Protein AF-A0A7J6N2C5-F1 (afdb_monomer)

Radius of gyration: 42.89 Å; Cα contacts (8 Å, |Δi|>4): 60; chains: 1; bounding box: 90×72×97 Å

Secondary structure (DSSP, 8-state):
---HHHHHHHHHHHHHHHHHS-----------PPPP-TTS-GGGSGGGSTT--HHHHHHHHHHHHHHHHHHHHHHHHHHHHHHHHHHHHHHHHHHHHHHHHHHH-TTS-HHHHHHHHHHTTT-HHHHHHHHHHHHHHGGGTS----------S-GGG----B-TTS-B---HHHHHGGGSS--------S-----------------

Foldseek 3Di:
DDPPVVVVVVVVVVVVVVVPPPDPDDDDDDPDDDDDPCVVPLVPQLLSDPPRDPVSVVVSVVVVVVVVVVVVVVVVVVVVVVVVVVVVVVVVVLVVLLVVVCVVVVVDDSVVLSVLCVVVVNDSVNSVVVSVVVVVVCVVPDPPVCPPPPPDPDLVPPDFDQDPVRDTDDRPVVVVVVPDDDDDDDDDDDDDDDDPDDDDDDDDDDD

InterPro domains:
  IPR003892 Ubiquitin system component CUE [PS51140] (93-136)
  IPR009060 UBA-like superfamily [SSF46934] (86-135)

Organism: Perkinsus olseni (NCBI:txid32597)

pLDDT: mean 75.33, std 17.49, range [39.44, 96.31]

Solvent-accessible surface area (backbone atoms only — not comparable to full-atom values): 13382 Å² total; per-residue (Å²): 136,88,65,67,68,65,53,56,54,51,55,51,53,52,52,51,52,60,68,68,58,65,84,76,81,84,75,81,83,72,90,72,70,85,75,77,67,66,80,80,41,59,81,72,37,68,27,65,39,96,84,38,51,73,69,40,30,53,52,41,53,53,48,54,53,48,51,52,53,50,52,54,51,50,50,53,50,51,51,53,51,49,51,54,50,50,57,49,53,52,50,52,53,51,51,52,53,51,50,55,52,39,72,76,40,74,89,56,58,67,68,56,53,48,53,46,30,61,72,45,78,67,36,62,69,63,30,50,56,51,52,51,53,56,56,58,64,50,63,76,75,58,76,70,75,74,65,69,75,79,83,69,93,51,87,84,70,65,75,79,50,69,43,99,82,72,50,66,64,77,61,69,69,72,67,59,72,73,63,85,86,68,81,97,74,82,92,79,75,85,86,85,82,83,83,82,78,83,86,83,78,87,80,88,83,89,131

Sequence (207 aa):
VDYGEEWEEIERQEEESRKAAGRPKKKSSSNHKPRLNLWDDCENMPGAKPNATPVQREYFESRCLKVWKETAKESAVHEQERSHELEREEAECLEDEITDLFEMFPLLDSALIQDIYLCSDRDWDNTVDTLLKLSGESDGLDARVSKPAPKMDDENEFPLLVGKDDWQVVPRYILDEGRQDASPSPPTSYLSKVKAGTSSKEGTTAQ

Mean predicted aligned error: 20.65 Å

Structure (mmCIF, N/CA/C/O backbone):
data_AF-A0A7J6N2C5-F1
#
_entry.id   AF-A0A7J6N2C5-F1
#
loop_
_atom_site.group_PDB
_atom_site.id
_atom_site.type_symbol
_atom_site.label_atom_id
_atom_site.label_alt_id
_atom_site.label_comp_id
_atom_site.label_asym_id
_atom_site.label_entity_id
_atom_site.label_seq_id
_atom_site.pdbx_PDB_ins_code
_atom_site.Cartn_x
_atom_site.Cartn_y
_atom_site.Cartn_z
_atom_site.occupancy
_atom_site.B_iso_or_equiv
_atom_site.auth_seq_id
_atom_site.auth_comp_id
_atom_site.auth_asym_id
_atom_site.auth_atom_id
_atom_site.pdbx_PDB_model_num
ATOM 1 N N . VAL A 1 1 ? 24.547 19.913 -40.433 1.00 47.66 1 VAL A N 1
ATOM 2 C CA . VAL A 1 1 ? 23.285 19.892 -41.198 1.00 47.66 1 VAL A CA 1
ATOM 3 C C . VAL A 1 1 ? 22.207 19.776 -40.152 1.00 47.66 1 VAL A C 1
ATOM 5 O O . VAL A 1 1 ? 22.198 18.783 -39.435 1.00 47.66 1 VAL A O 1
ATOM 8 N N . ASP A 1 2 ? 21.498 20.874 -39.932 1.00 53.38 2 ASP A N 1
ATOM 9 C CA . ASP A 1 2 ? 20.510 21.024 -38.871 1.00 53.38 2 ASP A CA 1
ATOM 10 C C . ASP A 1 2 ? 19.192 20.432 -39.374 1.00 53.38 2 ASP A C 1
ATOM 12 O O . ASP A 1 2 ? 18.572 20.981 -40.278 1.00 53.38 2 ASP A O 1
ATOM 16 N N . TYR A 1 3 ? 18.861 19.234 -38.895 1.00 47.28 3 TYR A N 1
ATOM 17 C CA . TYR A 1 3 ? 17.671 18.481 -39.305 1.00 47.28 3 TYR A CA 1
ATOM 18 C C . TYR A 1 3 ? 16.494 18.691 -38.337 1.00 47.28 3 TYR A C 1
ATOM 20 O O . TYR A 1 3 ? 15.476 18.028 -38.486 1.00 47.28 3 TYR A O 1
ATOM 28 N N . GLY A 1 4 ? 16.619 19.567 -37.330 1.00 49.16 4 GLY A N 1
ATOM 29 C CA . GLY A 1 4 ? 15.597 19.742 -36.290 1.00 49.16 4 GLY A CA 1
ATOM 30 C C . GLY A 1 4 ? 14.275 20.313 -36.808 1.00 49.16 4 GLY A C 1
ATOM 31 O O . GLY A 1 4 ? 13.211 19.853 -36.406 1.00 49.16 4 GLY A O 1
ATOM 32 N N . GLU A 1 5 ? 14.335 21.254 -37.752 1.00 53.94 5 GLU A N 1
ATOM 33 C CA . GLU A 1 5 ? 13.149 21.986 -38.223 1.00 53.94 5 GLU A CA 1
ATOM 34 C C . GLU A 1 5 ? 12.233 21.146 -39.132 1.00 53.94 5 GLU A C 1
ATOM 36 O O . GLU A 1 5 ? 11.021 21.350 -39.154 1.00 53.94 5 GLU A O 1
ATOM 41 N N . GLU A 1 6 ? 12.778 20.159 -39.851 1.00 58.62 6 GLU A N 1
ATOM 42 C CA . GLU A 1 6 ? 11.991 19.325 -40.774 1.00 58.62 6 GLU A CA 1
ATOM 43 C C . GLU A 1 6 ? 11.076 18.343 -40.021 1.00 58.62 6 GLU A C 1
ATOM 45 O O . GLU A 1 6 ? 9.967 18.050 -40.466 1.00 58.62 6 GLU A O 1
ATOM 50 N N . TRP A 1 7 ? 11.496 17.878 -38.840 1.00 56.91 7 TRP A N 1
ATOM 51 C CA . TRP A 1 7 ? 10.715 16.934 -38.037 1.00 56.91 7 TRP A CA 1
ATOM 52 C C . TRP A 1 7 ? 9.545 17.593 -37.303 1.00 56.91 7 TRP A C 1
ATOM 54 O O . TRP A 1 7 ? 8.479 16.984 -37.204 1.00 56.91 7 TRP A O 1
ATOM 64 N N . GLU A 1 8 ? 9.700 18.842 -36.858 1.00 69.06 8 GLU A N 1
ATOM 65 C CA . GLU A 1 8 ? 8.611 19.598 -36.224 1.00 69.06 8 GLU A CA 1
ATOM 66 C C . GLU A 1 8 ? 7.481 19.929 -37.213 1.00 69.06 8 GLU A C 1
ATOM 68 O O . GLU A 1 8 ? 6.307 19.967 -36.837 1.00 69.06 8 GLU A O 1
ATOM 73 N N . GLU A 1 9 ? 7.808 20.133 -38.493 1.00 73.50 9 GLU A N 1
ATOM 74 C CA . GLU A 1 9 ? 6.822 20.367 -39.555 1.00 73.50 9 GLU A CA 1
ATOM 75 C C . GLU A 1 9 ? 6.006 19.096 -39.860 1.00 73.50 9 GLU A C 1
ATOM 77 O O . GLU A 1 9 ? 4.790 19.161 -40.062 1.00 73.50 9 GLU A O 1
ATOM 82 N N . ILE A 1 10 ? 6.657 17.928 -39.829 1.00 69.44 10 ILE A N 1
ATOM 83 C CA . ILE A 1 10 ? 6.014 16.624 -40.047 1.00 69.44 10 ILE A CA 1
ATOM 84 C C . ILE A 1 10 ? 5.059 16.289 -38.895 1.00 69.44 10 ILE A C 1
ATOM 86 O O . ILE A 1 10 ? 3.919 15.890 -39.140 1.00 69.44 10 ILE A O 1
ATOM 90 N N . GLU A 1 11 ? 5.483 16.493 -37.645 1.00 75.75 11 GLU A N 1
ATOM 91 C CA . GLU A 1 11 ? 4.659 16.201 -36.465 1.00 75.75 11 GLU A CA 1
ATOM 92 C C . GLU A 1 11 ? 3.419 17.114 -36.402 1.00 75.75 11 GLU A C 1
ATOM 94 O O . GLU A 1 11 ? 2.308 16.656 -36.115 1.00 75.75 11 GLU A O 1
ATOM 99 N N . ARG A 1 12 ? 3.572 18.386 -36.800 1.00 78.00 12 ARG A N 1
ATOM 100 C CA . ARG A 1 12 ? 2.467 19.349 -36.909 1.00 78.00 12 ARG A CA 1
ATOM 101 C C . ARG A 1 12 ? 1.453 18.956 -37.987 1.00 78.00 12 ARG A C 1
ATOM 103 O O . ARG A 1 12 ? 0.248 18.986 -37.732 1.00 78.00 12 ARG A O 1
ATOM 110 N N . GLN A 1 13 ? 1.918 18.540 -39.168 1.00 73.31 13 GLN A N 1
ATOM 111 C CA . GLN A 1 13 ? 1.030 18.066 -40.236 1.00 73.31 13 GLN A CA 1
ATOM 112 C C . GLN A 1 13 ? 0.288 16.780 -39.851 1.00 73.31 13 GLN A C 1
ATOM 114 O O . GLN A 1 13 ? -0.886 16.610 -40.198 1.00 73.31 13 GLN A O 1
ATOM 119 N N . GLU A 1 14 ? 0.933 15.872 -39.119 1.00 73.25 14 GLU A N 1
ATOM 120 C CA . GLU A 1 14 ? 0.305 14.631 -38.666 1.00 73.25 14 GLU A CA 1
ATOM 121 C C . GLU A 1 14 ? -0.769 14.897 -37.593 1.00 73.25 14 GLU A C 1
ATOM 123 O O . GLU A 1 14 ? -1.845 14.285 -37.615 1.00 73.25 14 GLU A O 1
ATOM 128 N N . GLU A 1 15 ? -0.547 15.870 -36.704 1.00 74.12 15 GLU A N 1
ATOM 129 C CA . GLU A 1 15 ? -1.530 16.276 -35.697 1.00 74.12 15 GLU A CA 1
ATOM 130 C C . GLU A 1 15 ? -2.767 16.954 -36.319 1.00 74.12 15 GLU A C 1
ATOM 132 O O . GLU A 1 15 ? -3.908 16.629 -35.960 1.00 74.12 15 GLU A O 1
ATOM 137 N N . GLU A 1 16 ? -2.575 17.839 -37.301 1.00 75.44 16 GLU A N 1
ATOM 138 C CA . GLU A 1 16 ? -3.682 18.457 -38.044 1.00 75.44 16 GLU A CA 1
ATOM 139 C C . GLU A 1 16 ? -4.483 17.420 -38.844 1.00 75.44 16 GLU A C 1
ATOM 141 O O . GLU A 1 16 ? -5.719 17.448 -38.851 1.00 75.44 16 GLU A O 1
ATOM 146 N N . SER A 1 17 ? -3.801 16.430 -39.427 1.00 66.38 17 SER A N 1
ATOM 147 C CA . SER A 1 17 ? -4.434 15.318 -40.146 1.00 66.38 17 SER A CA 1
ATOM 148 C C . SER A 1 17 ? -5.321 14.463 -39.231 1.00 66.38 17 SER A C 1
ATOM 150 O O . SER A 1 17 ? -6.418 14.051 -39.625 1.00 66.38 17 SER A O 1
ATOM 152 N N . ARG A 1 18 ? -4.902 14.234 -37.976 1.00 63.62 18 ARG A N 1
ATOM 153 C CA . ARG A 1 18 ? -5.700 13.509 -36.967 1.00 63.62 18 ARG A CA 1
ATOM 154 C C . ARG A 1 18 ? -6.926 14.297 -36.513 1.00 63.62 18 ARG A C 1
ATOM 156 O O . ARG A 1 18 ? -7.963 13.687 -36.253 1.00 63.62 18 ARG A O 1
ATOM 163 N N . LYS A 1 19 ? -6.835 15.629 -36.440 1.00 66.44 19 LYS A N 1
ATOM 164 C CA . LYS A 1 19 ? -7.970 16.509 -36.102 1.00 66.44 19 LYS A CA 1
ATOM 165 C C . LYS A 1 19 ? -8.975 16.634 -37.256 1.00 66.44 19 LYS A C 1
ATOM 167 O O . LYS A 1 19 ? -10.176 16.702 -36.999 1.00 66.44 19 LYS A O 1
ATOM 172 N N . ALA A 1 20 ? -8.514 16.604 -38.510 1.00 66.31 20 ALA A N 1
ATOM 173 C CA . ALA A 1 20 ? -9.366 16.687 -39.702 1.00 66.31 20 ALA A CA 1
ATOM 174 C C . ALA A 1 20 ? -10.101 15.371 -40.036 1.00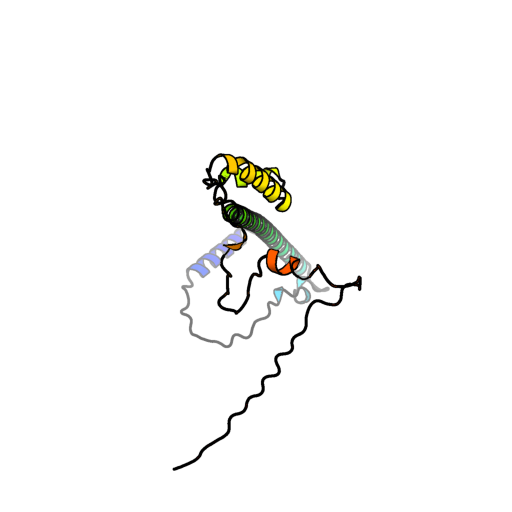 66.31 20 ALA A C 1
ATOM 176 O O . ALA A 1 20 ? -11.184 15.390 -40.629 1.00 66.31 20 ALA A O 1
ATOM 177 N N . ALA A 1 21 ? -9.556 14.221 -39.631 1.00 59.62 21 ALA A N 1
ATOM 178 C CA . ALA A 1 21 ? -10.197 12.918 -39.782 1.00 59.62 21 ALA A CA 1
ATOM 179 C C . ALA A 1 21 ? -11.324 12.729 -38.748 1.00 59.62 21 ALA A C 1
ATOM 181 O O . ALA A 1 21 ? -11.187 12.019 -37.751 1.00 59.62 21 ALA A O 1
ATOM 182 N N . GLY A 1 22 ? -12.463 13.385 -38.985 1.00 57.72 22 GLY A N 1
ATOM 183 C CA . GLY A 1 22 ? -13.674 13.232 -38.181 1.00 57.72 22 GLY A CA 1
ATOM 184 C C . GLY A 1 22 ? -14.017 11.762 -37.894 1.00 57.72 22 GLY A C 1
ATOM 185 O O . GLY A 1 22 ? -13.834 10.881 -38.733 1.00 57.72 22 GLY A O 1
ATOM 186 N N . ARG A 1 23 ? -14.524 11.503 -36.680 1.00 59.19 23 ARG A N 1
ATOM 187 C CA . ARG A 1 23 ? -14.832 10.169 -36.134 1.00 59.19 23 ARG A CA 1
ATOM 188 C C . ARG A 1 23 ? -15.598 9.305 -37.159 1.00 59.19 23 ARG A C 1
ATOM 190 O O . ARG A 1 23 ? -16.777 9.578 -37.410 1.00 59.19 23 ARG A O 1
ATOM 197 N N . PRO A 1 24 ? -14.999 8.246 -37.736 1.00 57.47 24 PRO A N 1
ATOM 198 C CA . PRO A 1 24 ? -15.722 7.379 -38.654 1.00 57.47 24 PRO A CA 1
ATOM 199 C C . PRO A 1 24 ? -16.841 6.658 -37.895 1.00 57.47 24 PRO A C 1
ATOM 201 O O . PRO A 1 24 ? -16.611 6.004 -36.874 1.00 57.47 24 PRO A O 1
ATOM 204 N N . LYS A 1 25 ? -18.081 6.791 -38.385 1.00 61.41 25 LYS A N 1
ATOM 205 C CA . LYS A 1 25 ? -19.242 6.054 -37.870 1.00 61.41 25 LYS A CA 1
ATOM 206 C C . LYS A 1 25 ? -18.942 4.552 -37.952 1.00 61.41 25 LYS A C 1
ATOM 208 O O . LYS A 1 25 ? -18.766 4.019 -39.047 1.00 61.41 25 LYS A O 1
ATOM 213 N N . LYS A 1 26 ? -18.871 3.888 -36.790 1.00 55.72 26 LYS A N 1
ATOM 214 C CA . LYS A 1 26 ? -18.611 2.447 -36.639 1.00 55.72 26 LYS A CA 1
ATOM 215 C C . LYS A 1 26 ? -19.621 1.640 -37.464 1.00 55.72 26 LYS A C 1
ATOM 217 O O . LYS A 1 26 ? -20.760 1.459 -37.044 1.00 55.72 26 LYS A O 1
ATOM 222 N N . LYS A 1 27 ? -19.191 1.132 -38.622 1.00 58.03 27 LYS A N 1
ATOM 223 C CA . LYS A 1 27 ? -19.820 -0.033 -39.250 1.00 58.03 27 LYS A CA 1
ATOM 224 C C . LYS A 1 27 ? -19.353 -1.265 -38.475 1.00 58.03 27 LYS A C 1
ATOM 226 O O . LYS A 1 27 ? -18.157 -1.465 -38.278 1.00 58.03 27 LYS A O 1
ATOM 231 N N . SER A 1 28 ? -20.319 -2.015 -37.967 1.00 65.69 28 SER A N 1
ATOM 232 C CA . SER A 1 28 ? -20.151 -3.206 -37.143 1.00 65.69 28 SER A CA 1
ATOM 233 C C . SER A 1 28 ? -19.373 -4.320 -37.851 1.00 65.69 28 SER A C 1
ATOM 235 O O . SER A 1 28 ? -19.560 -4.563 -39.041 1.00 65.69 28 SER A O 1
ATOM 237 N N . SER A 1 29 ? -18.543 -4.996 -37.051 1.00 64.00 29 SER A N 1
ATOM 238 C CA . SER A 1 29 ? -17.952 -6.327 -37.245 1.00 64.00 29 SER A CA 1
ATOM 239 C C . SER A 1 29 ? -17.262 -6.597 -38.586 1.00 64.00 29 SER A C 1
ATOM 241 O O . SER A 1 29 ? -17.773 -7.319 -39.441 1.00 64.00 29 SER A O 1
ATOM 243 N N . SER A 1 30 ? -16.026 -6.116 -38.721 1.00 58.53 30 SER A N 1
ATOM 244 C CA . SER A 1 30 ? -15.048 -6.865 -39.514 1.00 58.53 30 SER A CA 1
ATOM 245 C C . SER A 1 30 ? -14.388 -7.895 -38.598 1.00 58.53 30 SER A C 1
ATOM 247 O O . SER A 1 30 ? -14.055 -7.574 -37.457 1.00 58.53 30 SER A O 1
ATOM 249 N N . ASN A 1 31 ? -14.227 -9.126 -39.086 1.00 64.19 31 ASN A N 1
ATOM 250 C CA . ASN A 1 31 ? -13.460 -10.196 -38.448 1.00 64.19 31 ASN A CA 1
ATOM 251 C C . ASN A 1 31 ? -11.985 -9.772 -38.314 1.00 64.19 31 ASN A C 1
ATOM 253 O O . ASN A 1 31 ? -11.136 -10.184 -39.106 1.00 64.19 31 ASN A O 1
ATOM 257 N N . HIS A 1 32 ? -11.678 -8.900 -37.356 1.00 66.69 32 HIS A N 1
ATOM 258 C CA . HIS A 1 32 ? -10.312 -8.516 -37.040 1.00 66.69 32 HIS 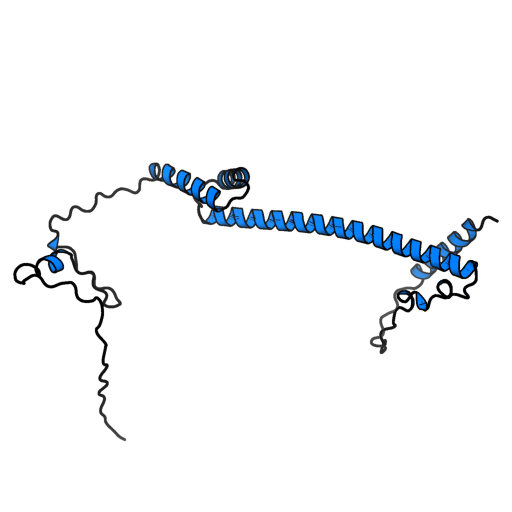A CA 1
ATOM 259 C C . HIS A 1 32 ? -9.660 -9.681 -36.310 1.00 66.69 32 HIS A C 1
ATOM 261 O O . HIS A 1 32 ? -9.855 -9.888 -35.115 1.00 66.69 32 HIS A O 1
ATOM 267 N N . LYS A 1 33 ? -8.889 -10.466 -37.065 1.00 76.00 33 LYS A N 1
ATOM 268 C CA . LYS A 1 33 ? -7.908 -11.367 -36.471 1.00 76.00 33 LYS A CA 1
ATOM 269 C C . LYS A 1 33 ? -6.976 -10.513 -35.601 1.00 76.00 33 LYS A C 1
ATOM 271 O O . LYS A 1 33 ? -6.565 -9.446 -36.074 1.00 76.00 33 LYS A O 1
ATOM 276 N N . PRO A 1 34 ? -6.654 -10.939 -34.368 1.00 79.94 34 PRO A N 1
ATOM 277 C CA . PRO A 1 34 ? -5.692 -10.224 -33.543 1.00 79.94 34 PRO A CA 1
ATOM 278 C C . PRO A 1 34 ? -4.392 -10.092 -34.340 1.00 79.94 34 PRO A C 1
ATOM 280 O O . PRO A 1 34 ? -3.821 -11.085 -34.793 1.00 79.94 34 PRO A O 1
ATOM 283 N N . ARG A 1 35 ? -3.974 -8.852 -34.600 1.00 80.44 35 ARG A N 1
ATOM 284 C CA . ARG A 1 35 ? -2.683 -8.581 -35.229 1.00 80.44 35 ARG A CA 1
ATOM 285 C C . ARG A 1 35 ? -1.656 -8.614 -34.113 1.00 80.44 35 ARG A C 1
ATOM 287 O O . ARG A 1 35 ? -1.744 -7.808 -33.193 1.00 80.44 35 ARG A O 1
ATOM 294 N N . LEU A 1 36 ? -0.721 -9.554 -34.195 1.00 78.88 36 LEU A N 1
ATOM 295 C CA . LEU A 1 36 ? 0.423 -9.569 -33.297 1.00 78.88 36 LEU A CA 1
ATOM 296 C C . LEU A 1 36 ? 1.222 -8.285 -33.493 1.00 78.88 36 LEU A C 1
ATOM 298 O O . LEU A 1 36 ? 1.480 -7.856 -34.624 1.00 78.88 36 LEU A O 1
ATOM 302 N N . ASN A 1 37 ? 1.586 -7.675 -32.374 1.00 79.56 37 ASN A N 1
ATOM 303 C CA . ASN A 1 37 ? 2.482 -6.546 -32.357 1.00 79.56 37 ASN A CA 1
ATOM 304 C C . ASN A 1 37 ? 3.898 -7.059 -32.654 1.00 79.56 37 ASN A C 1
ATOM 306 O O . ASN A 1 37 ? 4.617 -7.490 -31.763 1.00 79.56 37 ASN A O 1
ATOM 310 N N . LEU A 1 38 ? 4.294 -7.045 -33.929 1.00 79.81 38 LEU A N 1
ATOM 311 C CA . LEU A 1 38 ? 5.630 -7.487 -34.360 1.00 79.81 38 LEU A CA 1
ATOM 312 C C . LEU A 1 38 ? 6.764 -6.634 -33.768 1.00 79.81 38 LEU A C 1
ATOM 314 O O . LEU A 1 38 ? 7.929 -6.982 -33.920 1.00 79.81 38 LEU A O 1
ATOM 318 N N . TRP A 1 39 ? 6.420 -5.515 -33.129 1.00 76.12 39 TRP A N 1
ATOM 319 C CA . TRP A 1 39 ? 7.358 -4.627 -32.458 1.00 76.12 39 TRP A CA 1
ATOM 320 C C . TRP A 1 39 ? 7.775 -5.118 -31.069 1.00 76.12 39 TRP A C 1
ATOM 322 O O . TRP A 1 39 ? 8.803 -4.658 -30.587 1.00 76.12 39 TRP A O 1
ATOM 332 N N . ASP A 1 40 ? 7.026 -6.042 -30.459 1.00 77.62 40 ASP A N 1
ATOM 333 C CA . ASP A 1 40 ? 7.396 -6.648 -29.169 1.00 77.62 40 ASP A CA 1
ATOM 334 C C . ASP A 1 40 ? 8.450 -7.757 -29.336 1.00 77.62 40 ASP A C 1
ATOM 336 O O . ASP A 1 40 ? 9.032 -8.226 -28.362 1.00 77.62 40 ASP A O 1
ATOM 340 N N . ASP A 1 41 ? 8.718 -8.161 -30.581 1.00 82.56 41 ASP A N 1
ATOM 341 C CA . ASP A 1 41 ? 9.746 -9.134 -30.925 1.00 82.56 41 ASP A CA 1
ATOM 342 C C . ASP A 1 41 ? 10.975 -8.424 -31.509 1.00 82.56 41 ASP A C 1
ATOM 344 O O . ASP A 1 41 ? 11.046 -8.098 -32.702 1.00 82.56 41 ASP A O 1
ATOM 348 N N . CYS A 1 42 ? 11.959 -8.178 -30.642 1.00 78.31 42 CYS A N 1
ATOM 349 C CA . CYS A 1 42 ? 13.212 -7.523 -31.001 1.00 78.31 42 CYS A CA 1
ATOM 350 C C . CYS A 1 42 ? 13.954 -8.248 -32.136 1.00 78.31 42 CYS A C 1
ATOM 352 O O . CYS A 1 42 ? 14.639 -7.589 -32.915 1.00 78.31 42 CYS A O 1
ATOM 354 N N . GLU A 1 43 ? 13.799 -9.569 -32.294 1.00 84.69 43 GLU A N 1
ATOM 355 C CA . GLU A 1 43 ? 14.499 -10.353 -33.326 1.00 84.69 43 GLU A CA 1
ATOM 356 C C . GLU A 1 43 ? 14.015 -10.023 -34.750 1.00 84.69 43 GLU A C 1
ATOM 358 O O . GLU A 1 43 ? 14.758 -10.148 -35.734 1.00 84.69 43 GLU A O 1
ATOM 363 N N . ASN A 1 44 ? 12.783 -9.520 -34.871 1.00 84.06 44 ASN A N 1
ATOM 364 C CA . ASN A 1 44 ? 12.204 -9.107 -36.147 1.00 84.06 44 ASN A CA 1
ATOM 365 C C . ASN A 1 44 ? 12.623 -7.695 -36.570 1.00 84.06 44 ASN A C 1
ATOM 367 O O . ASN A 1 44 ? 12.419 -7.315 -37.730 1.00 84.06 44 ASN A O 1
ATOM 371 N N . MET A 1 45 ? 13.245 -6.919 -35.679 1.00 86.56 45 MET A N 1
ATOM 372 C CA . MET A 1 45 ? 13.668 -5.561 -35.993 1.00 86.56 45 MET A CA 1
ATOM 373 C C . MET A 1 45 ? 14.919 -5.550 -36.890 1.00 86.56 45 MET A C 1
ATOM 375 O O . MET A 1 45 ? 15.917 -6.197 -36.573 1.00 86.56 45 MET A O 1
ATOM 379 N N . PRO A 1 46 ? 14.934 -4.773 -37.993 1.00 86.38 46 PRO A N 1
ATOM 380 C CA . PRO A 1 46 ? 16.073 -4.728 -38.913 1.00 86.38 46 PRO A CA 1
ATOM 381 C C . PRO A 1 46 ? 17.405 -4.366 -38.245 1.00 86.38 46 PRO A C 1
ATOM 383 O O . PRO A 1 46 ? 18.435 -4.911 -38.623 1.00 86.38 46 PRO A O 1
ATOM 386 N N . GLY A 1 47 ? 17.378 -3.485 -37.240 1.00 90.12 47 GLY A N 1
ATOM 387 C CA . GLY A 1 47 ? 18.565 -3.048 -36.498 1.00 90.12 47 GLY A CA 1
ATOM 388 C C . GLY A 1 47 ? 19.114 -4.051 -35.483 1.00 90.12 47 GLY A C 1
ATOM 389 O O . GLY A 1 47 ? 20.267 -3.918 -35.081 1.00 90.12 47 GLY A O 1
ATOM 390 N N . ALA A 1 48 ? 18.328 -5.064 -35.106 1.00 89.25 48 ALA A N 1
ATOM 391 C CA . ALA A 1 48 ? 18.730 -6.098 -34.151 1.00 89.25 48 ALA A CA 1
ATOM 392 C C . ALA A 1 48 ? 19.499 -7.257 -34.810 1.00 89.25 48 ALA A C 1
ATOM 394 O O . ALA A 1 48 ? 20.105 -8.082 -34.126 1.00 89.25 48 ALA A O 1
ATOM 395 N N . LYS A 1 49 ? 19.487 -7.339 -36.147 1.00 92.25 49 LYS A N 1
ATOM 396 C CA . LYS A 1 49 ? 20.117 -8.437 -36.887 1.00 92.25 49 LYS A CA 1
ATOM 397 C C . LYS A 1 49 ? 21.641 -8.260 -36.984 1.00 92.25 49 LYS A C 1
ATOM 399 O O . LYS A 1 49 ? 22.125 -7.131 -37.091 1.00 92.25 49 LYS A O 1
ATOM 404 N N . PRO A 1 50 ? 22.425 -9.356 -37.054 1.00 91.00 50 PRO A N 1
ATOM 405 C CA . PRO A 1 50 ? 23.888 -9.279 -37.153 1.00 91.00 50 PRO A CA 1
ATOM 406 C C . PRO A 1 50 ? 24.396 -8.515 -38.386 1.00 91.00 50 PRO A C 1
ATOM 408 O O . PRO A 1 50 ? 25.474 -7.929 -38.352 1.00 91.00 50 PRO A O 1
ATOM 411 N N . ASN A 1 51 ? 23.614 -8.509 -39.469 1.00 94.12 51 ASN A N 1
ATOM 412 C CA . ASN A 1 51 ? 23.915 -7.841 -40.735 1.00 94.12 51 ASN A CA 1
ATOM 413 C C . ASN A 1 51 ? 23.272 -6.447 -40.872 1.00 94.12 51 ASN A C 1
ATOM 415 O O . ASN A 1 51 ? 23.215 -5.918 -41.983 1.00 94.12 51 ASN A O 1
ATOM 419 N N . ALA A 1 52 ? 22.773 -5.865 -39.778 1.00 94.44 52 ALA A N 1
ATOM 420 C CA . ALA A 1 52 ? 22.199 -4.524 -39.780 1.00 94.44 52 ALA A CA 1
ATOM 421 C C . ALA A 1 52 ? 23.228 -3.466 -40.205 1.00 94.44 52 ALA A C 1
ATOM 423 O O . ALA A 1 52 ? 24.396 -3.510 -39.805 1.00 94.44 52 ALA A O 1
ATOM 424 N N . THR A 1 53 ? 22.784 -2.477 -40.980 1.00 96.31 53 THR A N 1
ATOM 425 C CA . THR A 1 53 ? 23.613 -1.304 -41.283 1.00 96.31 53 THR A CA 1
ATOM 426 C C . THR A 1 53 ? 23.760 -0.414 -40.038 1.00 96.31 53 THR A C 1
ATOM 428 O O . THR A 1 53 ? 22.902 -0.462 -39.152 1.00 96.31 53 THR A O 1
ATOM 431 N N . PRO A 1 54 ? 24.799 0.441 -39.950 1.00 95.81 54 PRO A N 1
ATOM 432 C CA . PRO A 1 54 ? 24.976 1.341 -38.805 1.00 95.81 54 PRO A CA 1
ATOM 433 C C . PRO A 1 54 ? 23.739 2.203 -38.508 1.00 95.81 54 PRO A C 1
ATOM 435 O O . PRO A 1 54 ? 23.324 2.302 -37.361 1.00 95.81 54 PRO A O 1
ATOM 438 N N . VAL A 1 55 ? 23.085 2.723 -39.552 1.00 95.00 55 VAL A N 1
ATOM 439 C CA . VAL A 1 55 ? 21.862 3.539 -39.436 1.00 95.00 55 VAL A CA 1
ATOM 440 C C . VAL A 1 55 ? 20.689 2.733 -38.864 1.00 95.00 55 VAL A C 1
ATOM 442 O O . VAL A 1 55 ? 19.933 3.224 -38.031 1.00 95.00 55 VAL A O 1
ATOM 445 N N . GLN A 1 56 ? 20.531 1.471 -39.281 1.00 93.50 56 GLN A N 1
ATOM 446 C CA . GLN A 1 56 ? 19.477 0.597 -38.751 1.00 93.50 56 GLN A CA 1
ATOM 447 C C . GLN A 1 56 ? 19.705 0.270 -37.274 1.00 93.50 56 GLN A C 1
ATOM 449 O O . GLN A 1 56 ? 18.741 0.184 -36.513 1.00 93.50 56 GLN A O 1
ATOM 454 N N . ARG A 1 57 ? 20.969 0.097 -36.877 1.00 94.94 57 ARG A N 1
ATOM 455 C CA . ARG A 1 57 ? 21.351 -0.176 -35.491 1.00 94.94 57 ARG A CA 1
ATOM 456 C C . ARG A 1 57 ? 21.113 1.034 -34.590 1.00 94.94 57 ARG A C 1
ATOM 458 O O . ARG A 1 57 ? 20.458 0.888 -33.566 1.00 94.94 57 ARG A O 1
ATOM 465 N N . GLU A 1 58 ? 21.543 2.221 -35.008 1.00 95.38 58 GLU A N 1
ATOM 466 C CA . GLU A 1 58 ? 21.315 3.469 -34.267 1.00 95.38 58 GLU A CA 1
ATOM 467 C C . GLU A 1 58 ? 19.818 3.751 -34.063 1.00 95.38 58 GLU A C 1
ATOM 469 O O . GLU A 1 58 ? 19.382 4.109 -32.966 1.00 95.38 58 GLU A O 1
ATOM 474 N N . TYR A 1 59 ? 19.002 3.520 -35.096 1.00 92.00 59 TYR A N 1
ATOM 475 C CA . TYR A 1 59 ? 17.547 3.632 -34.991 1.00 92.00 59 TYR A CA 1
ATOM 476 C C . TYR A 1 59 ? 16.957 2.643 -33.973 1.00 92.00 59 TYR A C 1
ATOM 478 O O . TYR A 1 59 ? 16.104 3.015 -33.163 1.00 92.00 59 TYR A O 1
ATOM 486 N N . PHE A 1 60 ? 17.410 1.384 -33.995 1.00 92.81 60 PHE A N 1
ATOM 487 C CA . PHE A 1 60 ? 16.979 0.366 -33.036 1.00 92.81 60 PHE A CA 1
ATOM 488 C C . PHE A 1 60 ? 17.350 0.752 -31.600 1.00 92.81 60 PHE A C 1
ATOM 490 O O . PHE A 1 60 ? 16.480 0.764 -30.732 1.00 92.81 60 PHE A O 1
ATOM 497 N N . GLU A 1 61 ? 18.602 1.140 -31.361 1.00 93.25 61 GLU A N 1
ATOM 498 C CA . GLU A 1 61 ? 19.092 1.557 -30.043 1.00 93.25 61 GLU A CA 1
ATOM 499 C C . GLU A 1 61 ? 18.320 2.769 -29.507 1.00 93.25 61 GLU A C 1
ATOM 501 O O . GLU A 1 61 ? 17.850 2.755 -28.366 1.00 93.25 61 GLU A O 1
ATOM 506 N N . SER A 1 62 ? 18.104 3.780 -30.353 1.00 93.81 62 SER A N 1
ATOM 507 C CA . SER A 1 62 ? 17.340 4.982 -29.999 1.00 93.81 62 SER A CA 1
ATOM 508 C C . SER A 1 62 ? 15.908 4.645 -29.584 1.00 93.81 62 SER A C 1
ATOM 510 O O . SER A 1 62 ? 15.385 5.194 -28.612 1.00 93.81 62 SER A O 1
ATOM 512 N N . ARG A 1 63 ? 15.269 3.704 -30.290 1.00 89.50 63 ARG A N 1
ATOM 513 C CA . ARG A 1 63 ? 13.917 3.244 -29.967 1.00 89.50 63 ARG A CA 1
ATOM 514 C C . ARG A 1 63 ? 13.878 2.442 -28.671 1.00 89.50 63 ARG A C 1
ATOM 516 O O . ARG A 1 63 ? 13.016 2.715 -27.842 1.00 89.50 63 ARG A O 1
ATOM 523 N N . CYS A 1 64 ? 14.795 1.497 -28.474 1.00 90.75 64 CYS A N 1
ATOM 524 C CA . CYS A 1 64 ? 14.896 0.730 -27.229 1.00 90.75 64 CYS A CA 1
ATOM 525 C C . CYS A 1 64 ? 15.061 1.660 -26.025 1.00 90.75 64 CYS A C 1
ATOM 527 O O . CYS A 1 64 ? 14.383 1.504 -25.013 1.00 90.75 64 CYS A O 1
ATOM 529 N N . LEU A 1 65 ? 15.901 2.685 -26.167 1.00 94.25 65 LEU A N 1
ATOM 530 C CA . LEU A 1 65 ? 16.115 3.690 -25.137 1.00 94.25 65 LEU A CA 1
ATOM 531 C C . LEU A 1 65 ? 14.863 4.544 -24.884 1.00 94.25 65 LEU A C 1
ATOM 533 O O . LEU A 1 65 ? 14.581 4.878 -23.733 1.00 94.25 65 LEU A O 1
ATOM 537 N N . LYS A 1 66 ? 14.094 4.878 -25.926 1.00 92.69 66 LYS A N 1
ATOM 538 C CA . LYS A 1 66 ? 12.806 5.572 -25.782 1.00 92.69 66 LYS A CA 1
ATOM 539 C C . LYS A 1 66 ? 11.793 4.721 -25.013 1.00 92.69 66 LYS A C 1
ATOM 541 O O . LYS A 1 66 ? 11.258 5.204 -24.021 1.00 92.69 66 LYS A O 1
ATOM 546 N N . VAL A 1 67 ? 11.598 3.465 -25.419 1.00 90.44 67 VAL A N 1
ATOM 547 C CA . VAL A 1 67 ? 10.673 2.534 -24.751 1.00 90.44 67 VAL A CA 1
ATOM 548 C C . VAL A 1 67 ? 11.086 2.327 -23.298 1.00 90.44 67 VAL A C 1
ATOM 550 O O . VAL A 1 67 ? 10.262 2.480 -22.410 1.00 90.44 67 VAL A O 1
ATOM 553 N N . TRP A 1 68 ? 12.372 2.090 -23.028 1.00 91.88 68 TRP A N 1
ATOM 554 C CA . TRP A 1 68 ? 12.867 1.940 -21.659 1.00 91.88 68 TRP A CA 1
ATOM 555 C C . TRP A 1 68 ? 12.583 3.174 -20.790 1.00 91.88 68 TRP A C 1
ATOM 557 O O . TRP A 1 68 ? 12.128 3.036 -19.658 1.00 91.88 68 TRP A O 1
ATOM 567 N N . LYS A 1 69 ? 12.789 4.388 -21.321 1.00 94.75 69 LYS A N 1
ATOM 568 C CA . LYS A 1 69 ? 12.456 5.634 -20.610 1.00 94.75 69 LYS A CA 1
ATOM 569 C C . LYS A 1 69 ? 10.957 5.790 -20.366 1.00 94.75 69 LYS A C 1
ATOM 571 O O . LYS A 1 69 ? 10.577 6.321 -19.328 1.00 94.75 69 LYS A O 1
ATOM 576 N N . GLU A 1 70 ? 10.119 5.396 -21.318 1.00 92.19 70 GLU A N 1
ATOM 577 C CA . GLU A 1 70 ? 8.661 5.432 -21.172 1.00 92.19 70 GLU A CA 1
ATOM 578 C C . GLU A 1 70 ? 8.199 4.426 -20.113 1.00 92.19 70 GLU A C 1
ATOM 580 O O . GLU A 1 70 ? 7.511 4.822 -19.177 1.00 92.19 70 GLU A O 1
ATOM 585 N N . THR A 1 71 ? 8.682 3.182 -20.169 1.00 90.25 71 THR A N 1
ATOM 586 C CA . THR A 1 71 ? 8.395 2.151 -19.163 1.00 90.25 71 THR A CA 1
ATOM 587 C C . THR A 1 71 ? 8.881 2.553 -17.773 1.00 90.25 71 THR A C 1
ATOM 589 O O . THR A 1 71 ? 8.162 2.339 -16.808 1.00 90.25 71 THR A O 1
ATOM 592 N N . ALA A 1 72 ? 10.058 3.174 -17.647 1.00 92.69 72 ALA A N 1
ATOM 593 C CA . ALA A 1 72 ? 10.571 3.638 -16.355 1.00 92.69 72 ALA A CA 1
ATOM 594 C C . ALA A 1 72 ? 9.718 4.766 -15.745 1.00 92.69 72 ALA A C 1
ATOM 596 O O . ALA A 1 72 ? 9.559 4.849 -14.528 1.00 92.69 72 ALA A O 1
ATOM 597 N N . LYS A 1 73 ? 9.159 5.649 -16.583 1.00 92.31 73 LYS A N 1
ATOM 598 C CA . LYS A 1 73 ? 8.215 6.678 -16.125 1.00 92.31 73 LYS A CA 1
ATOM 599 C C . LYS A 1 73 ? 6.894 6.055 -15.701 1.00 92.31 73 LYS A C 1
ATOM 601 O O . LYS A 1 73 ? 6.377 6.401 -14.649 1.00 92.31 73 LYS A O 1
ATOM 606 N N . GLU A 1 74 ? 6.370 5.142 -16.511 1.00 90.94 74 GLU A N 1
ATOM 607 C CA . GLU A 1 74 ? 5.129 4.436 -16.213 1.00 90.94 74 GLU A CA 1
ATOM 608 C C . GLU A 1 74 ? 5.256 3.617 -14.921 1.00 90.94 74 GLU A C 1
ATOM 610 O O . GLU A 1 74 ? 4.385 3.700 -14.064 1.00 90.94 74 GLU A O 1
ATOM 615 N N . SER A 1 75 ? 6.370 2.908 -14.715 1.00 89.69 75 SER A N 1
ATOM 616 C CA . SER A 1 75 ? 6.604 2.160 -13.478 1.00 89.69 75 SER A CA 1
ATOM 617 C C . SER A 1 75 ? 6.662 3.063 -12.250 1.00 89.69 75 SER A C 1
ATOM 619 O O . SER A 1 75 ? 6.127 2.688 -11.217 1.00 89.69 75 SER A O 1
ATOM 621 N N . ALA A 1 76 ? 7.267 4.251 -12.359 1.00 90.69 76 ALA A N 1
ATOM 622 C CA . ALA A 1 76 ? 7.309 5.207 -11.255 1.00 90.69 76 ALA A CA 1
ATOM 623 C C . ALA A 1 76 ? 5.910 5.740 -10.899 1.00 90.69 76 ALA A C 1
ATOM 625 O O . ALA A 1 76 ? 5.598 5.904 -9.724 1.00 90.69 76 ALA A O 1
ATOM 626 N N . VAL A 1 77 ? 5.057 5.969 -11.905 1.00 91.06 77 VAL A N 1
ATOM 627 C CA . VAL A 1 77 ? 3.654 6.354 -11.684 1.00 91.06 77 VAL A CA 1
ATOM 628 C C . VAL A 1 77 ? 2.881 5.212 -11.026 1.00 91.06 77 VAL A C 1
ATOM 630 O O . VAL A 1 77 ? 2.246 5.441 -10.006 1.00 91.06 77 VAL A O 1
ATOM 633 N N . HIS A 1 78 ? 2.995 3.977 -11.528 1.00 88.62 78 HIS A N 1
ATOM 634 C CA . HIS A 1 78 ? 2.331 2.814 -10.917 1.00 88.62 78 HIS A CA 1
ATOM 635 C C . HIS A 1 78 ? 2.812 2.534 -9.493 1.00 88.62 78 HIS A C 1
ATOM 637 O O . HIS A 1 78 ? 2.033 2.083 -8.661 1.00 88.62 78 HIS A O 1
ATOM 643 N N . GLU A 1 79 ? 4.091 2.763 -9.198 1.00 90.06 79 GLU A N 1
ATOM 644 C CA . GLU A 1 79 ? 4.630 2.606 -7.846 1.00 90.06 79 GLU A CA 1
ATOM 645 C C . GLU A 1 79 ? 4.044 3.652 -6.893 1.00 90.06 79 GLU A C 1
ATOM 647 O O . GLU A 1 79 ? 3.625 3.298 -5.793 1.00 90.06 79 GLU A O 1
ATOM 652 N N . GLN A 1 80 ? 3.930 4.904 -7.344 1.00 89.06 80 GLN A N 1
ATOM 653 C CA . GLN A 1 80 ? 3.275 5.971 -6.590 1.00 89.06 80 GLN A CA 1
ATOM 654 C C . GLN A 1 80 ? 1.771 5.714 -6.394 1.00 89.06 80 GLN A C 1
ATOM 656 O O . GLN A 1 80 ? 1.232 5.950 -5.314 1.00 89.06 80 GLN A O 1
ATOM 661 N N . GLU A 1 81 ? 1.078 5.231 -7.424 1.00 89.94 81 GLU A N 1
ATOM 662 C CA . GLU A 1 81 ? -0.336 4.863 -7.324 1.00 89.94 81 GLU A CA 1
ATOM 663 C C . GLU A 1 81 ? -0.524 3.695 -6.351 1.00 89.94 81 GLU A C 1
ATOM 665 O O . GLU A 1 81 ? -1.383 3.758 -5.476 1.00 89.94 81 GLU A O 1
ATOM 670 N N . ARG A 1 82 ? 0.337 2.672 -6.423 1.00 91.38 82 ARG A N 1
ATOM 671 C CA . ARG A 1 82 ? 0.306 1.538 -5.493 1.00 91.38 82 ARG A CA 1
ATOM 672 C C . ARG A 1 82 ? 0.571 1.968 -4.053 1.00 91.38 82 ARG A C 1
ATOM 674 O O . ARG A 1 82 ? -0.092 1.455 -3.159 1.00 91.38 82 ARG A O 1
ATOM 681 N N . SER A 1 83 ? 1.531 2.860 -3.806 1.00 89.88 83 SER A N 1
ATOM 682 C CA . SER A 1 83 ? 1.790 3.331 -2.441 1.00 89.88 83 SER A CA 1
ATOM 683 C C . SER A 1 83 ? 0.584 4.080 -1.878 1.00 89.88 83 SER A C 1
ATOM 685 O O . SER A 1 83 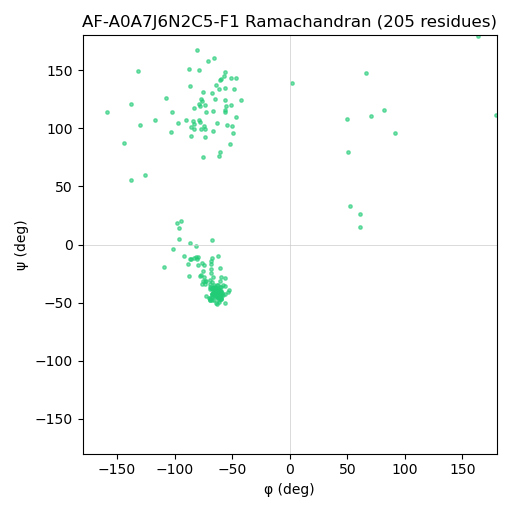? 0.214 3.854 -0.734 1.00 89.88 83 SER A O 1
ATOM 687 N N . HIS A 1 84 ? -0.070 4.905 -2.698 1.00 89.56 84 HIS A N 1
ATOM 688 C CA . HIS A 1 84 ? -1.278 5.618 -2.292 1.00 89.56 84 HIS A CA 1
ATOM 689 C C . HIS A 1 84 ? -2.465 4.669 -2.047 1.00 89.56 84 HIS A C 1
ATOM 691 O O . HIS A 1 84 ? -3.241 4.883 -1.121 1.00 89.56 84 HIS A O 1
ATOM 697 N N . GLU A 1 85 ? -2.620 3.619 -2.858 1.00 91.06 85 GLU A N 1
ATOM 698 C CA . GLU A 1 85 ? -3.640 2.583 -2.635 1.00 91.06 85 GLU A CA 1
ATOM 699 C C . GLU A 1 85 ? -3.404 1.856 -1.303 1.00 91.06 85 GLU A C 1
ATOM 701 O O . GLU A 1 85 ? -4.335 1.721 -0.518 1.00 91.06 85 GLU A O 1
ATOM 706 N N . LEU A 1 86 ? -2.157 1.473 -0.999 1.00 91.06 86 LEU A N 1
ATOM 707 C CA . LEU A 1 86 ? -1.813 0.818 0.268 1.00 91.06 86 LEU A CA 1
ATOM 708 C C . LEU A 1 86 ? -2.074 1.715 1.484 1.00 91.06 86 LEU A C 1
ATOM 710 O O . LEU A 1 86 ? -2.629 1.245 2.471 1.00 91.06 86 LEU A O 1
ATOM 714 N N . GLU A 1 87 ? -1.714 3.001 1.415 1.00 91.25 87 GLU A N 1
ATOM 715 C CA . GLU A 1 87 ? -2.025 3.966 2.481 1.00 91.25 87 GLU A CA 1
ATOM 716 C C . GLU A 1 87 ? -3.539 4.096 2.698 1.00 91.25 87 GLU A C 1
ATOM 718 O O . GLU A 1 87 ? -4.005 4.225 3.830 1.00 91.25 87 GLU A O 1
ATOM 723 N N . ARG A 1 88 ? -4.323 4.033 1.615 1.00 92.19 88 ARG A N 1
ATOM 724 C CA . ARG A 1 88 ? -5.784 4.082 1.684 1.00 92.19 88 ARG A CA 1
ATOM 725 C C . ARG A 1 88 ? -6.370 2.818 2.309 1.00 92.19 88 ARG A C 1
ATOM 727 O O . ARG A 1 88 ? -7.214 2.930 3.189 1.00 92.19 88 ARG A O 1
ATOM 734 N N . GLU A 1 89 ? -5.925 1.642 1.872 1.00 92.50 89 GLU A N 1
ATOM 735 C CA . GLU A 1 89 ? -6.348 0.352 2.432 1.00 92.50 89 GLU A CA 1
ATOM 736 C C . GLU A 1 89 ? -6.004 0.255 3.926 1.00 92.50 89 GLU A C 1
ATOM 738 O O . GLU A 1 89 ? -6.813 -0.216 4.722 1.00 92.50 89 GLU A O 1
ATOM 743 N N . GLU A 1 90 ? -4.831 0.745 4.332 1.00 91.31 90 GLU A N 1
ATOM 744 C CA . GLU A 1 90 ? -4.430 0.771 5.739 1.00 91.31 90 GLU A CA 1
ATOM 745 C C . GLU A 1 90 ? -5.321 1.693 6.583 1.00 91.31 90 GLU A C 1
ATOM 747 O O . GLU A 1 90 ? -5.678 1.335 7.708 1.00 91.31 90 GLU A O 1
ATOM 752 N N . ALA A 1 91 ? -5.696 2.859 6.047 1.00 89.81 91 ALA A N 1
ATOM 753 C CA . ALA A 1 91 ? -6.603 3.786 6.715 1.00 89.81 91 ALA A CA 1
ATOM 754 C C . ALA A 1 91 ? -8.023 3.212 6.852 1.00 89.81 91 ALA A C 1
ATOM 756 O O . ALA A 1 91 ? -8.618 3.340 7.919 1.00 89.81 91 ALA A O 1
ATOM 757 N N . GLU A 1 92 ? -8.538 2.550 5.810 1.00 93.12 92 GLU A N 1
ATOM 758 C CA . GLU A 1 92 ? -9.836 1.859 5.843 1.00 93.12 92 GLU A CA 1
ATOM 759 C C . GLU A 1 92 ? -9.827 0.730 6.887 1.00 93.12 92 GLU A C 1
ATOM 761 O O . GLU A 1 92 ? -10.715 0.664 7.731 1.00 93.12 92 GLU A O 1
ATOM 766 N N . CYS A 1 93 ? -8.772 -0.091 6.915 1.00 92.12 93 CYS A N 1
ATOM 767 C CA . CYS A 1 93 ? -8.616 -1.158 7.908 1.00 92.12 93 CYS A CA 1
ATOM 768 C C . CYS A 1 93 ? -8.580 -0.612 9.346 1.00 92.12 93 CYS A C 1
ATOM 770 O O . CYS A 1 93 ? -9.175 -1.191 10.250 1.00 92.12 93 CYS A O 1
ATOM 772 N N . LEU A 1 94 ? -7.897 0.516 9.565 1.00 91.62 94 LEU A N 1
ATOM 773 C CA . LEU A 1 94 ? -7.844 1.169 10.873 1.00 91.62 94 LEU A CA 1
ATOM 774 C C . LEU A 1 94 ? -9.210 1.733 11.295 1.00 91.62 94 LEU A C 1
ATOM 776 O O . LEU A 1 94 ? -9.554 1.675 12.474 1.00 91.62 94 LEU A O 1
ATOM 780 N N . GLU A 1 95 ? -9.981 2.292 10.361 1.00 92.50 95 GLU A N 1
ATOM 781 C CA . GLU A 1 95 ? -11.330 2.798 10.638 1.00 92.50 95 GLU A CA 1
ATOM 782 C C . GLU A 1 95 ? -12.299 1.660 10.992 1.00 92.50 95 GLU A C 1
ATOM 784 O O . GLU A 1 95 ? -13.060 1.787 11.956 1.00 92.50 95 GLU A O 1
ATOM 789 N N . ASP A 1 96 ? -12.219 0.532 10.282 1.00 94.12 96 ASP A N 1
ATOM 790 C CA . ASP A 1 96 ? -13.005 -0.673 10.568 1.00 94.12 96 ASP A CA 1
ATOM 791 C C . ASP A 1 96 ? -12.683 -1.231 11.967 1.00 94.12 96 ASP A C 1
ATOM 793 O O . ASP A 1 96 ? -13.586 -1.453 12.773 1.00 94.12 96 ASP A O 1
ATOM 797 N N . GLU A 1 97 ? -11.398 -1.359 12.316 1.00 94.38 97 GLU A N 1
ATOM 798 C CA . GLU A 1 97 ? -10.956 -1.815 13.644 1.00 94.38 97 GLU A CA 1
ATOM 799 C C . GLU A 1 97 ? -11.452 -0.891 14.772 1.00 94.38 97 GLU A C 1
ATOM 801 O O . GLU A 1 97 ? -11.939 -1.351 15.807 1.00 94.38 97 GLU A O 1
ATOM 806 N N . ILE A 1 98 ? -11.369 0.432 14.587 1.00 93.62 98 ILE A N 1
ATOM 807 C CA . ILE A 1 98 ? -11.882 1.395 15.575 1.00 93.62 98 ILE A CA 1
ATOM 808 C C . ILE A 1 98 ? -13.406 1.287 15.702 1.00 93.62 98 ILE A C 1
ATOM 810 O O . ILE A 1 98 ? -13.943 1.403 16.808 1.00 93.62 98 ILE A O 1
ATOM 814 N N . THR A 1 99 ? -14.104 1.056 14.590 1.00 94.81 99 THR A N 1
ATOM 815 C CA . THR A 1 99 ? -15.558 0.873 14.578 1.00 94.81 99 THR A CA 1
ATOM 816 C C . THR A 1 99 ? -15.951 -0.373 15.369 1.00 94.81 99 THR A C 1
ATOM 818 O O . THR A 1 99 ? -16.825 -0.286 16.232 1.00 94.81 99 THR A O 1
ATOM 821 N N . ASP A 1 100 ? -15.246 -1.490 15.186 1.00 95.56 100 ASP A N 1
ATOM 822 C CA . ASP A 1 100 ? -15.471 -2.715 15.958 1.00 95.56 100 ASP A CA 1
ATOM 823 C C . ASP A 1 100 ? -15.237 -2.492 17.467 1.00 95.56 100 ASP A C 1
ATOM 825 O O . ASP A 1 100 ? -16.016 -2.955 18.307 1.00 95.56 100 ASP A O 1
ATOM 829 N N . LEU A 1 101 ? -14.203 -1.726 17.846 1.00 95.19 101 LEU A N 1
ATOM 830 C CA . LEU A 1 101 ? -13.981 -1.341 19.248 1.00 95.19 101 LEU A CA 1
ATOM 831 C C . LEU A 1 101 ? -15.139 -0.500 19.798 1.00 95.19 101 LEU A C 1
ATOM 833 O O . LEU A 1 101 ? -15.572 -0.710 20.935 1.00 95.19 101 LEU A O 1
ATOM 837 N N . PHE A 1 102 ? -15.667 0.433 19.007 1.00 94.56 102 PHE A N 1
ATOM 838 C CA . PHE A 1 102 ? -16.815 1.246 19.400 1.00 94.56 102 PHE A CA 1
ATOM 839 C C . PHE A 1 102 ? -18.079 0.400 19.613 1.00 94.56 102 PHE A C 1
ATOM 841 O O . PHE A 1 102 ? -18.804 0.621 20.584 1.00 94.56 102 PHE A O 1
ATOM 848 N N . GLU A 1 103 ? -18.324 -0.606 18.769 1.00 94.56 103 GLU A N 1
ATOM 849 C CA . GLU A 1 103 ? -19.457 -1.525 18.937 1.00 94.56 103 GLU A CA 1
ATOM 850 C C . GLU A 1 103 ? -19.374 -2.343 20.234 1.00 94.56 103 GLU A C 1
ATOM 852 O O . GLU A 1 103 ? -20.400 -2.609 20.868 1.00 94.56 103 GLU A O 1
ATOM 857 N N . MET A 1 104 ? -18.164 -2.711 20.668 1.00 93.94 104 MET A N 1
ATOM 858 C CA . MET A 1 104 ? -17.952 -3.413 21.938 1.00 93.94 104 MET A CA 1
ATOM 859 C C . MET A 1 104 ? -18.089 -2.499 23.161 1.00 93.94 104 MET A C 1
ATOM 861 O O . MET A 1 104 ? -18.533 -2.954 24.219 1.00 93.94 104 MET A O 1
ATOM 865 N N . PHE A 1 105 ? -17.736 -1.217 23.030 1.00 94.94 105 PHE A N 1
ATOM 866 C CA . PHE A 1 105 ? -17.744 -0.243 24.124 1.00 94.94 105 PHE A CA 1
ATOM 867 C C . PHE A 1 105 ? -18.575 1.012 23.800 1.00 94.94 105 PHE A C 1
ATOM 869 O O . PHE A 1 105 ? -18.064 2.129 23.897 1.00 94.94 105 PHE A O 1
ATOM 876 N N . PRO A 1 106 ? -19.885 0.880 23.517 1.00 93.25 106 PRO A N 1
ATOM 877 C CA . PRO A 1 106 ? -20.715 1.993 23.042 1.00 93.25 106 PRO A CA 1
ATOM 878 C C . PRO A 1 106 ? -20.947 3.093 24.091 1.00 93.25 106 PRO A C 1
ATOM 880 O O . PRO A 1 106 ? -21.492 4.150 23.778 1.00 93.25 106 PRO A O 1
ATOM 883 N N . LEU A 1 107 ? -20.593 2.834 25.354 1.00 91.38 107 LEU A N 1
ATOM 884 C CA . LEU A 1 107 ? -20.682 3.797 26.455 1.00 91.38 107 LEU A CA 1
ATOM 885 C C . LEU A 1 107 ? -19.414 4.650 26.603 1.00 91.38 107 LEU A C 1
ATOM 887 O O . LEU A 1 107 ? -19.454 5.669 27.294 1.00 91.38 107 LEU A O 1
ATOM 891 N N . LEU A 1 108 ? -18.297 4.231 26.001 1.00 91.81 108 LEU A N 1
ATOM 892 C CA . LEU A 1 108 ? -17.043 4.976 26.023 1.00 91.81 108 LEU A CA 1
ATOM 893 C C . LEU A 1 108 ? -17.007 5.982 24.868 1.00 91.81 108 LEU A C 1
ATOM 895 O O . LEU A 1 108 ? -17.619 5.788 23.819 1.00 91.81 108 LEU A O 1
ATOM 899 N N . ASP A 1 109 ? -16.290 7.086 25.078 1.00 94.19 109 ASP A N 1
ATOM 900 C CA . ASP A 1 109 ? -16.114 8.099 24.042 1.00 94.19 109 ASP A CA 1
ATOM 901 C C . ASP A 1 109 ? -15.268 7.547 22.886 1.00 94.19 109 ASP A C 1
ATOM 903 O O . ASP A 1 109 ? -14.176 7.016 23.093 1.00 94.19 109 ASP A O 1
ATOM 907 N N . SER A 1 110 ? -15.762 7.721 21.662 1.00 91.69 110 SER A N 1
ATOM 908 C CA . SER A 1 110 ? -15.077 7.343 20.423 1.00 91.69 110 SER A CA 1
ATOM 909 C C . SER A 1 110 ? -13.662 7.922 20.316 1.00 91.69 110 SER A C 1
ATOM 911 O O . SER A 1 110 ? -12.741 7.213 19.914 1.00 91.69 110 SER A O 1
ATOM 913 N N . ALA A 1 111 ? -13.460 9.175 20.746 1.00 93.44 111 ALA A N 1
ATOM 914 C CA . ALA A 1 111 ? -12.145 9.811 20.714 1.00 93.44 111 ALA A CA 1
ATOM 915 C C . ALA A 1 111 ? -11.165 9.130 21.682 1.00 93.44 111 ALA A C 1
ATOM 917 O O . ALA A 1 111 ? -10.002 8.921 21.351 1.00 93.44 111 ALA A O 1
ATOM 918 N N . LEU A 1 112 ? -11.653 8.710 22.853 1.00 94.62 112 LEU A N 1
ATOM 919 C CA . LEU A 1 112 ? -10.850 7.988 23.836 1.00 94.62 112 LEU A CA 1
ATOM 920 C C . LEU A 1 112 ? -10.451 6.596 23.328 1.00 94.62 112 LEU A C 1
ATOM 922 O O . LEU A 1 112 ? -9.307 6.188 23.510 1.00 94.62 112 LEU A O 1
ATOM 926 N N . ILE A 1 113 ? -11.376 5.871 22.691 1.00 94.81 113 ILE A N 1
ATOM 927 C CA . ILE A 1 113 ? -11.096 4.554 22.098 1.00 94.81 113 ILE A CA 1
ATOM 928 C C . ILE A 1 113 ? -9.998 4.678 21.036 1.00 94.81 113 ILE A C 1
ATOM 930 O O . ILE A 1 113 ? -9.028 3.921 21.069 1.00 94.81 113 ILE A O 1
ATOM 934 N N . GLN A 1 114 ? -10.117 5.666 20.145 1.00 94.94 114 GLN A N 1
ATOM 935 C CA . GLN A 1 114 ? -9.119 5.934 19.113 1.00 94.94 114 GLN A CA 1
ATOM 936 C C . GLN A 1 114 ? -7.749 6.282 19.715 1.00 94.94 114 GLN A C 1
ATOM 938 O O . GLN A 1 114 ? -6.741 5.710 19.302 1.00 94.94 114 GLN A O 1
ATOM 943 N N . ASP A 1 115 ? -7.702 7.164 20.717 1.00 95.38 115 ASP A N 1
ATOM 944 C CA . ASP A 1 115 ? -6.453 7.548 21.381 1.00 95.38 115 ASP A CA 1
ATOM 945 C C . ASP A 1 115 ? -5.769 6.351 22.056 1.00 95.38 115 ASP A C 1
ATOM 947 O O . ASP A 1 115 ? -4.552 6.200 21.952 1.00 95.38 115 ASP A O 1
ATOM 951 N N . ILE A 1 116 ? -6.529 5.472 22.719 1.00 95.00 116 ILE A N 1
ATOM 952 C CA . ILE A 1 116 ? -5.977 4.271 23.366 1.00 95.00 116 ILE A CA 1
ATOM 953 C C . ILE A 1 116 ? -5.459 3.288 22.317 1.00 95.00 116 ILE A C 1
ATOM 955 O O . ILE A 1 116 ? -4.367 2.744 22.497 1.00 95.00 116 ILE A O 1
ATOM 959 N N . TYR A 1 117 ? -6.197 3.084 21.223 1.00 95.69 117 TYR A N 1
ATOM 960 C CA . TYR A 1 117 ? -5.794 2.175 20.152 1.00 95.69 117 TYR A CA 1
ATOM 961 C C . TYR A 1 117 ? -4.492 2.629 19.479 1.00 95.69 117 TYR A C 1
ATOM 963 O O . TYR A 1 117 ? -3.553 1.844 19.322 1.00 95.69 117 TYR A O 1
ATOM 971 N N . LEU A 1 118 ? -4.387 3.926 19.170 1.00 93.75 118 LEU A N 1
ATOM 972 C CA . LEU A 1 118 ? -3.180 4.522 18.596 1.00 93.75 118 LEU A CA 1
ATOM 973 C C . LEU A 1 118 ? -2.003 4.523 19.584 1.00 93.75 118 LEU A C 1
ATOM 975 O O . LEU A 1 118 ? -0.874 4.259 19.181 1.00 93.75 118 LEU A O 1
ATOM 979 N N . CYS A 1 119 ? -2.245 4.777 20.876 1.00 94.38 119 CYS A N 1
ATOM 980 C CA . CYS A 1 119 ? -1.208 4.709 21.915 1.00 94.38 119 CYS A CA 1
ATOM 981 C C . CYS A 1 119 ? -0.711 3.283 22.193 1.00 94.38 119 CYS A C 1
ATOM 983 O O . CYS A 1 119 ? 0.374 3.118 22.750 1.00 94.38 119 CYS A O 1
ATOM 985 N N . SER A 1 120 ? -1.502 2.268 21.845 1.00 93.81 120 SER A N 1
ATOM 986 C CA . SER A 1 120 ? -1.188 0.852 22.068 1.00 93.81 120 SER A CA 1
ATOM 987 C C . SER A 1 120 ? -0.525 0.200 20.854 1.00 93.81 120 SER A C 1
ATOM 989 O O . SER A 1 120 ? -0.573 -1.018 20.728 1.00 93.81 120 SER A O 1
ATOM 991 N N . ASP A 1 121 ? 0.056 0.990 19.945 1.00 92.19 121 ASP A N 1
ATOM 992 C CA . ASP A 1 121 ? 0.673 0.515 18.700 1.00 92.19 121 ASP A CA 1
ATOM 993 C C . ASP A 1 121 ? -0.265 -0.377 17.858 1.00 92.19 121 ASP A C 1
ATOM 995 O O . ASP A 1 121 ? 0.189 -1.298 17.179 1.00 92.19 121 ASP A O 1
ATOM 999 N N . ARG A 1 122 ? -1.581 -0.102 17.891 1.00 91.38 122 ARG A N 1
ATOM 1000 C CA . ARG A 1 122 ? -2.626 -0.894 17.209 1.00 91.38 122 ARG A CA 1
ATOM 1001 C C . ARG A 1 122 ? -2.712 -2.351 17.689 1.00 91.38 122 ARG A C 1
ATOM 1003 O O . ARG A 1 122 ? -3.158 -3.232 16.960 1.00 91.38 122 ARG A O 1
ATOM 1010 N N . ASP A 1 123 ? -2.298 -2.621 18.927 1.00 94.06 123 ASP A N 1
ATOM 1011 C CA . ASP A 1 123 ? -2.499 -3.921 19.567 1.00 94.06 123 ASP A CA 1
ATOM 1012 C C . ASP A 1 123 ? -3.943 -4.041 20.072 1.00 94.06 123 ASP A C 1
ATOM 1014 O O . ASP A 1 123 ? -4.343 -3.402 21.055 1.00 94.06 123 ASP A O 1
ATOM 1018 N N . TRP A 1 124 ? -4.727 -4.862 19.374 1.00 94.00 124 TRP A N 1
ATOM 1019 C CA . TRP A 1 124 ? -6.127 -5.134 19.683 1.00 94.00 124 TRP A CA 1
ATOM 1020 C C . TRP A 1 124 ? -6.327 -5.647 21.111 1.00 94.00 124 TRP A C 1
ATOM 1022 O O . TRP A 1 124 ? -7.138 -5.095 21.855 1.00 94.00 124 TRP A O 1
ATOM 1032 N N . ASP A 1 125 ? -5.566 -6.664 21.522 1.00 94.88 125 ASP A N 1
ATOM 1033 C CA . ASP A 1 125 ? -5.771 -7.346 22.802 1.00 94.88 125 ASP A CA 1
ATOM 1034 C C . ASP A 1 125 ? -5.458 -6.404 23.971 1.00 94.88 125 ASP A C 1
ATOM 1036 O O . ASP A 1 125 ? -6.245 -6.270 24.911 1.00 94.88 125 ASP A O 1
ATOM 1040 N N . ASN A 1 126 ? -4.346 -5.671 23.877 1.00 95.62 126 ASN A N 1
ATOM 1041 C CA . ASN A 1 126 ? -3.961 -4.689 24.889 1.00 95.62 126 ASN A CA 1
ATOM 1042 C C . ASN A 1 126 ? -4.949 -3.507 24.968 1.00 95.62 126 ASN A C 1
ATOM 1044 O O . ASN A 1 126 ? -5.263 -3.013 26.059 1.00 95.62 126 ASN A O 1
ATOM 1048 N N . THR A 1 127 ? -5.473 -3.065 23.822 1.00 96.00 127 THR A N 1
ATOM 1049 C CA . THR A 1 127 ? -6.490 -2.006 23.755 1.00 96.00 127 THR A CA 1
ATOM 1050 C C . THR A 1 127 ? -7.778 -2.460 24.430 1.00 96.00 127 THR A C 1
ATOM 1052 O O . THR A 1 127 ? -8.278 -1.769 25.318 1.00 96.00 127 THR A O 1
ATOM 1055 N N . VAL A 1 128 ? -8.283 -3.646 24.082 1.00 95.69 128 VAL A N 1
ATOM 1056 C CA . VAL A 1 128 ? -9.490 -4.230 24.681 1.00 95.69 128 VAL A CA 1
ATOM 1057 C C . VAL A 1 128 ? -9.321 -4.421 26.187 1.00 95.69 128 VAL A C 1
ATOM 1059 O O . VAL A 1 128 ? -10.205 -4.028 26.949 1.00 95.69 128 VAL A O 1
ATOM 1062 N N . ASP A 1 129 ? -8.177 -4.932 26.645 1.00 95.19 129 ASP A N 1
ATOM 1063 C CA . ASP A 1 129 ? -7.869 -5.076 28.073 1.00 95.19 129 ASP A CA 1
ATOM 1064 C C . ASP A 1 129 ? -7.877 -3.733 28.815 1.00 95.19 129 ASP A C 1
ATOM 1066 O O . ASP A 1 129 ? -8.294 -3.647 29.976 1.00 95.19 129 ASP A O 1
ATOM 1070 N N . THR A 1 130 ? -7.409 -2.670 28.164 1.00 95.06 130 THR A N 1
ATOM 1071 C CA . THR A 1 130 ? -7.399 -1.317 28.728 1.00 95.06 130 THR A CA 1
ATOM 1072 C C . THR A 1 130 ? -8.808 -0.728 28.774 1.00 95.06 130 THR A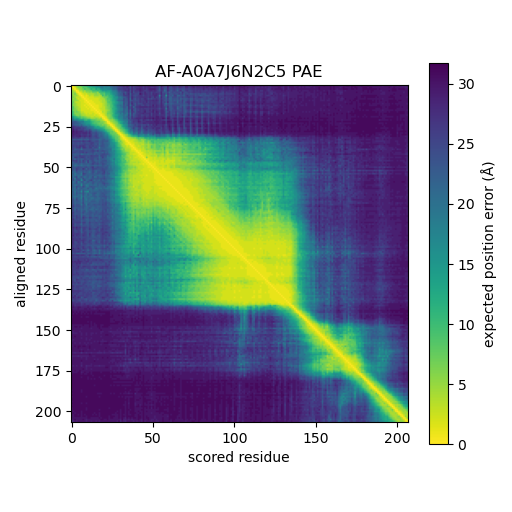 C 1
ATOM 1074 O O . THR A 1 130 ? -9.221 -0.206 29.812 1.00 95.06 130 THR A O 1
ATOM 1077 N N . LEU A 1 131 ? -9.586 -0.880 27.700 1.00 94.69 131 LEU A N 1
ATOM 1078 C CA . LEU A 1 131 ? -10.983 -0.443 27.634 1.00 94.69 131 LEU A CA 1
ATOM 1079 C C . LEU A 1 131 ? -11.869 -1.198 28.634 1.00 94.69 131 LEU A C 1
ATOM 1081 O O . LEU A 1 131 ? -12.704 -0.580 29.293 1.00 94.69 131 LEU A O 1
ATOM 1085 N N . LEU A 1 132 ? -11.641 -2.500 28.842 1.00 93.62 132 LEU A N 1
ATOM 1086 C CA . LEU A 1 132 ? -12.318 -3.303 29.867 1.00 93.62 132 LEU A CA 1
ATOM 1087 C C . LEU A 1 132 ? -12.063 -2.770 31.279 1.00 93.62 132 LEU A C 1
ATOM 1089 O O . LEU A 1 132 ? -12.997 -2.683 32.078 1.00 93.62 132 LEU A O 1
ATOM 1093 N N . LYS A 1 133 ? -10.820 -2.382 31.595 1.00 92.19 133 LYS A N 1
ATOM 1094 C CA . LYS A 1 133 ? -10.480 -1.793 32.903 1.00 92.19 133 LYS A CA 1
ATOM 1095 C C . LYS A 1 133 ? -11.213 -0.468 33.122 1.00 92.19 133 LYS A C 1
ATOM 1097 O O . LYS A 1 133 ? -11.809 -0.281 34.179 1.00 92.19 133 LYS A O 1
ATOM 1102 N N . LEU A 1 134 ? -11.250 0.398 32.107 1.00 89.19 134 LEU A N 1
ATOM 1103 C CA . LEU A 1 134 ? -11.949 1.689 32.164 1.00 89.19 134 LEU A CA 1
ATOM 1104 C C . LEU A 1 134 ? -13.479 1.531 32.226 1.00 89.19 134 LEU A C 1
ATOM 1106 O O . LEU A 1 134 ? -14.167 2.261 32.947 1.00 89.19 134 LEU A O 1
ATOM 1110 N N . SER A 1 135 ? -14.025 0.543 31.514 1.00 86.00 135 SER A N 1
ATOM 1111 C CA . SER A 1 135 ? -15.450 0.211 31.567 1.00 86.00 135 SER A CA 1
ATOM 1112 C C . SER A 1 135 ? -15.855 -0.400 32.915 1.00 86.00 135 SER A C 1
ATOM 1114 O O . SER A 1 135 ? -16.991 -0.224 33.347 1.00 86.00 135 SER A O 1
ATOM 1116 N N . GLY A 1 136 ? -14.951 -1.113 33.591 1.00 75.56 136 GLY A N 1
ATOM 1117 C CA . GLY A 1 136 ? -15.194 -1.667 34.925 1.00 75.56 136 GLY A CA 1
ATOM 1118 C C . GLY A 1 136 ? -15.178 -0.611 36.035 1.00 75.56 136 GLY A C 1
ATOM 1119 O O . GLY A 1 136 ? -15.919 -0.732 37.008 1.00 75.56 136 GLY A O 1
ATOM 1120 N N . GLU A 1 137 ? -14.379 0.450 35.892 1.00 62.00 137 GLU A N 1
ATOM 1121 C CA . GLU A 1 137 ? -14.342 1.565 36.852 1.00 62.00 137 GLU A CA 1
ATOM 1122 C C . GLU A 1 137 ? -15.558 2.500 36.735 1.00 62.00 137 GLU A C 1
ATOM 1124 O O . GLU A 1 137 ? -15.938 3.156 37.707 1.00 62.00 137 GLU A O 1
ATOM 1129 N N . SER A 1 138 ? -16.217 2.525 35.573 1.00 56.06 138 SER A N 1
ATOM 1130 C CA . SER A 1 138 ? -17.449 3.292 35.341 1.00 56.06 138 SER A CA 1
ATOM 1131 C C . SER A 1 138 ? -18.722 2.600 35.855 1.00 56.06 138 SER A C 1
ATOM 1133 O O . SER A 1 138 ? -19.733 3.276 36.059 1.00 56.06 138 SER A O 1
ATOM 1135 N N . ASP A 1 139 ? -18.655 1.311 36.220 1.00 52.72 139 ASP A N 1
ATOM 1136 C CA . ASP A 1 139 ? -19.740 0.548 36.879 1.00 52.72 139 ASP A CA 1
ATOM 1137 C C . ASP A 1 139 ? -20.039 1.050 38.321 1.00 52.72 139 ASP A C 1
ATOM 1139 O O . ASP A 1 139 ? -20.869 0.499 39.043 1.00 52.72 139 ASP A O 1
ATOM 1143 N N . GLY A 1 140 ? -19.371 2.128 38.758 1.00 50.50 140 GLY A N 1
ATOM 1144 C CA . GLY A 1 140 ? -19.675 2.877 39.981 1.00 50.50 140 GLY A CA 1
ATOM 1145 C C . GLY A 1 140 ? -20.632 4.067 39.808 1.00 50.50 140 GLY A C 1
ATOM 1146 O O . GLY A 1 140 ? -21.056 4.634 40.817 1.00 50.50 140 GLY A O 1
ATOM 1147 N N . LEU A 1 141 ? -20.971 4.471 38.575 1.00 50.69 141 LEU A N 1
ATOM 1148 C CA . LEU A 1 141 ? -21.816 5.650 38.313 1.00 50.69 141 LEU A CA 1
ATOM 1149 C C . LEU A 1 141 ? -23.220 5.326 37.803 1.00 50.69 141 LEU A C 1
ATOM 1151 O O . LEU A 1 141 ? -24.119 6.144 37.998 1.00 50.69 141 LEU A O 1
ATOM 1155 N N . ASP A 1 142 ? -23.443 4.127 37.269 1.00 44.88 142 ASP A N 1
ATOM 1156 C CA . ASP A 1 142 ? -24.791 3.602 37.111 1.00 44.88 142 ASP A CA 1
ATOM 1157 C C . ASP A 1 142 ? -25.110 2.680 38.275 1.00 44.88 142 ASP A C 1
ATOM 1159 O O . ASP A 1 142 ? -24.683 1.530 38.370 1.00 44.88 142 ASP A O 1
ATOM 1163 N N . ALA A 1 143 ? -25.932 3.215 39.171 1.00 47.38 143 ALA A N 1
ATOM 1164 C CA . ALA A 1 143 ? -26.747 2.440 40.068 1.00 47.38 143 ALA A CA 1
ATOM 1165 C C . ALA A 1 143 ? -27.554 1.415 39.251 1.00 47.38 143 ALA A C 1
ATOM 1167 O O . ALA A 1 143 ? -28.744 1.595 38.980 1.00 47.38 143 ALA A O 1
ATOM 1168 N N . ARG A 1 144 ? -26.960 0.243 38.987 1.00 48.88 144 ARG A N 1
ATOM 1169 C CA . ARG A 1 144 ? -27.703 -0.993 39.183 1.00 48.88 144 ARG A CA 1
ATOM 1170 C C . ARG A 1 144 ? -28.250 -0.837 40.577 1.00 48.88 144 ARG A C 1
ATOM 1172 O O . ARG A 1 144 ? -27.513 -0.916 41.557 1.00 48.88 144 ARG A O 1
ATOM 1179 N N . VAL A 1 145 ? -29.533 -0.498 40.647 1.00 51.16 145 VAL A N 1
ATOM 1180 C CA . VAL A 1 145 ? -30.334 -0.659 41.840 1.00 51.16 145 VAL A CA 1
ATOM 1181 C C . VAL A 1 145 ? -30.048 -2.091 42.244 1.00 51.16 145 VAL A C 1
ATOM 1183 O O . VAL A 1 145 ? -30.602 -3.032 41.675 1.00 51.16 145 VAL A O 1
ATOM 1186 N N . SER A 1 146 ? -29.099 -2.240 43.165 1.00 51.22 146 SER A N 1
ATOM 1187 C CA . SER A 1 146 ? -28.913 -3.400 43.996 1.00 51.22 146 SER A CA 1
ATOM 1188 C C . SER A 1 146 ? -30.226 -3.458 44.743 1.00 51.22 146 SER A C 1
ATOM 1190 O O . SER A 1 146 ? -30.393 -2.918 45.834 1.00 51.22 146 SER A O 1
ATOM 1192 N N . LYS A 1 147 ? -31.244 -3.995 44.063 1.00 62.09 147 LYS A N 1
ATOM 1193 C CA . LYS A 1 147 ? -32.386 -4.538 44.746 1.00 62.09 147 LYS A CA 1
ATOM 1194 C C . LYS A 1 147 ? -31.710 -5.556 45.645 1.00 62.09 147 LYS A C 1
ATOM 1196 O O . LYS A 1 147 ? -31.051 -6.451 45.103 1.00 62.09 147 LYS A O 1
ATOM 1201 N N . PRO A 1 148 ? -31.754 -5.366 46.974 1.00 65.50 148 PRO A N 1
ATOM 1202 C CA . PRO A 1 148 ? -31.227 -6.378 47.864 1.00 65.50 148 PRO A CA 1
ATOM 1203 C C . PRO A 1 148 ? -31.819 -7.696 47.385 1.00 65.50 148 PRO A C 1
ATOM 1205 O O . PRO A 1 148 ? -33.010 -7.726 47.045 1.00 65.50 148 PRO A O 1
ATOM 1208 N N . ALA A 1 149 ? -30.972 -8.725 47.264 1.00 63.41 149 ALA A N 1
ATOM 1209 C CA . ALA A 1 149 ? -31.436 -10.057 46.909 1.00 63.41 149 ALA A CA 1
ATOM 1210 C C . ALA A 1 149 ? -32.725 -10.301 47.706 1.00 63.41 149 ALA A C 1
ATOM 1212 O O . ALA A 1 149 ? -32.713 -10.035 48.918 1.00 63.41 149 ALA A O 1
ATOM 1213 N N . PRO A 1 150 ? -33.851 -10.625 47.041 1.00 64.19 150 PRO A N 1
ATOM 1214 C CA . PRO A 1 150 ? -35.121 -10.753 47.730 1.00 64.19 150 PRO A CA 1
ATOM 1215 C C . PRO A 1 150 ? -34.890 -11.680 48.917 1.00 64.19 150 PRO A C 1
ATOM 1217 O O . PRO A 1 150 ? -34.392 -12.792 48.746 1.00 64.19 150 PRO A O 1
ATOM 1220 N N . LYS A 1 151 ? -35.137 -11.167 50.127 1.00 65.75 151 LYS A N 1
ATOM 1221 C CA . LYS A 1 151 ? -35.035 -11.967 51.341 1.00 65.75 151 LYS A CA 1
ATOM 1222 C C . LYS A 1 151 ? -36.150 -12.995 51.239 1.00 65.75 151 LYS A C 1
ATOM 1224 O O . LYS A 1 151 ? -37.311 -12.654 51.437 1.00 65.75 151 LYS A O 1
ATOM 1229 N N . MET A 1 152 ? -35.804 -14.195 50.798 1.00 63.38 152 MET A N 1
ATOM 1230 C CA . MET A 1 152 ? -36.681 -15.344 50.922 1.00 63.38 152 MET A CA 1
ATOM 1231 C C . MET A 1 152 ? -36.568 -15.816 52.364 1.00 63.38 152 MET A C 1
ATOM 1233 O O . MET A 1 152 ? -35.471 -16.124 52.826 1.00 63.38 152 MET A O 1
ATOM 1237 N N . ASP A 1 153 ? -37.693 -15.801 53.073 1.00 75.19 153 ASP A N 1
ATOM 1238 C CA . ASP A 1 153 ? -37.772 -16.275 54.455 1.00 75.19 153 ASP A CA 1
ATOM 1239 C C . ASP A 1 153 ? -37.725 -17.815 54.531 1.00 75.19 153 ASP A C 1
ATOM 1241 O O . ASP A 1 153 ? -37.410 -18.361 55.587 1.00 75.19 153 ASP A O 1
ATOM 1245 N N . ASP A 1 154 ? -37.982 -18.513 53.416 1.00 74.75 154 ASP A N 1
ATOM 1246 C CA . ASP A 1 154 ? -37.948 -19.974 53.314 1.00 74.75 154 ASP A CA 1
ATOM 1247 C C . ASP A 1 154 ? -37.274 -20.430 52.006 1.00 74.75 154 ASP A C 1
ATOM 1249 O O . ASP A 1 154 ? -37.717 -20.115 50.899 1.00 74.75 154 ASP A O 1
ATOM 1253 N N . GLU A 1 155 ? -36.189 -21.199 52.128 1.00 63.62 155 GLU A N 1
ATOM 1254 C CA . GLU A 1 155 ? -35.469 -21.794 50.993 1.00 63.62 155 GLU A CA 1
ATOM 1255 C C . GLU A 1 155 ? -36.292 -22.890 50.288 1.00 63.62 155 GLU A C 1
ATOM 1257 O O . GLU A 1 155 ? -36.015 -23.232 49.134 1.00 63.62 155 GLU A O 1
ATOM 1262 N N . ASN A 1 156 ? -37.339 -23.409 50.941 1.00 67.19 156 ASN A N 1
ATOM 1263 C CA . ASN A 1 156 ? -38.246 -24.406 50.368 1.00 67.19 156 ASN A CA 1
ATOM 1264 C C . ASN A 1 156 ? -39.319 -23.796 49.455 1.00 67.19 156 ASN A C 1
ATOM 1266 O O . ASN A 1 156 ? -39.996 -24.529 48.735 1.00 67.19 156 ASN A O 1
ATOM 1270 N N . GLU A 1 157 ? -39.472 -22.469 49.445 1.00 67.56 157 GLU A N 1
ATOM 1271 C CA . GLU A 1 157 ? -40.491 -21.777 48.648 1.00 67.56 157 GLU A CA 1
ATOM 1272 C C . GLU A 1 157 ? -40.024 -21.480 47.211 1.00 67.56 157 GLU A C 1
ATOM 1274 O O . GLU A 1 157 ? -40.759 -20.895 46.412 1.00 67.56 157 GLU A O 1
ATOM 1279 N N . PHE A 1 158 ? -38.802 -21.888 46.842 1.00 66.75 158 PHE A N 1
ATOM 1280 C CA . PHE A 1 158 ? -38.288 -21.659 45.496 1.00 66.75 158 PHE A CA 1
ATOM 1281 C C . PHE A 1 158 ? -39.088 -22.483 44.470 1.00 66.75 158 PHE A C 1
ATOM 1283 O O . PHE A 1 158 ? -39.045 -23.718 44.503 1.00 66.75 158 PHE A O 1
ATOM 1290 N N . PRO A 1 159 ? -39.828 -21.839 43.547 1.00 68.44 159 PRO A N 1
ATOM 1291 C CA . PRO A 1 159 ? -40.705 -22.551 42.632 1.00 68.44 159 PRO A CA 1
ATOM 1292 C C . PRO A 1 159 ? -39.894 -23.455 41.702 1.00 68.44 159 PRO A C 1
ATOM 1294 O O . PRO A 1 159 ? -38.863 -23.055 41.156 1.00 68.44 159 PRO A O 1
ATOM 1297 N N . LEU A 1 160 ? -40.389 -24.676 41.486 1.00 64.88 160 LEU A N 1
ATOM 1298 C CA . LEU A 1 160 ? -39.826 -25.611 40.516 1.00 64.88 160 LEU A CA 1
ATOM 1299 C C . LEU A 1 160 ? -39.963 -25.017 39.110 1.00 64.88 160 LEU A C 1
ATOM 1301 O O . LEU A 1 160 ? -41.048 -24.990 38.526 1.00 64.88 160 LEU A O 1
ATOM 1305 N N . LEU A 1 161 ? -38.852 -24.522 38.568 1.00 61.72 161 LEU A N 1
ATOM 1306 C CA . LEU A 1 161 ? -38.801 -24.014 37.204 1.00 61.72 161 LEU A CA 1
ATOM 1307 C C . LEU A 1 161 ? -38.743 -25.202 36.244 1.00 61.72 161 LEU A C 1
ATOM 1309 O O . LEU A 1 161 ? -37.687 -25.799 36.033 1.00 61.72 161 LEU A O 1
ATOM 1313 N N . VAL A 1 162 ? -39.898 -25.545 35.676 1.00 69.44 162 VAL A N 1
ATOM 1314 C CA . VAL A 1 162 ? -39.999 -26.486 34.558 1.00 69.44 162 VAL A CA 1
ATOM 1315 C C . VAL A 1 162 ? -39.904 -25.674 33.269 1.00 69.44 162 VAL A C 1
ATOM 1317 O O . VAL A 1 162 ? -40.812 -24.912 32.931 1.00 69.44 162 VAL A O 1
ATOM 1320 N N . GLY A 1 163 ? -38.769 -25.781 32.579 1.00 72.31 163 GLY A N 1
ATOM 1321 C CA . GLY A 1 163 ? -38.570 -25.148 31.278 1.00 72.31 163 GLY A CA 1
ATOM 1322 C C . GLY A 1 163 ? -39.486 -25.745 30.205 1.00 72.31 163 GLY A C 1
ATOM 1323 O O . GLY A 1 163 ? -39.974 -26.864 30.339 1.00 72.31 163 GLY A O 1
ATOM 1324 N N . LYS A 1 164 ? -39.689 -25.016 29.098 1.00 73.88 164 LYS A N 1
ATOM 1325 C CA . LYS A 1 164 ? -40.491 -25.479 27.943 1.00 73.88 164 LYS A CA 1
ATOM 1326 C C . LYS A 1 164 ? -39.943 -26.752 27.281 1.00 73.88 164 LYS A C 1
ATOM 1328 O O . LYS A 1 164 ? -40.693 -27.441 26.602 1.00 73.88 164 LYS A O 1
ATOM 1333 N N . ASP A 1 165 ? -38.668 -27.051 27.512 1.00 71.81 165 ASP A N 1
ATOM 1334 C CA . ASP A 1 165 ? -37.962 -28.220 26.986 1.00 71.81 165 ASP A CA 1
ATOM 1335 C C . ASP A 1 165 ? -37.882 -29.377 28.008 1.00 71.81 165 ASP A C 1
ATOM 1337 O O . ASP A 1 165 ? -37.015 -30.241 27.894 1.00 71.81 165 ASP A O 1
ATOM 1341 N N . ASP A 1 166 ? -38.732 -29.373 29.044 1.00 70.56 166 ASP A N 1
ATOM 1342 C CA . ASP A 1 166 ? -38.720 -30.314 30.182 1.00 70.56 166 ASP A CA 1
ATOM 1343 C C . ASP A 1 166 ? -37.425 -30.295 31.027 1.00 70.56 166 ASP A C 1
ATOM 1345 O O . ASP A 1 166 ? -37.188 -31.180 31.852 1.00 70.56 166 ASP A O 1
ATOM 1349 N N . TRP A 1 167 ? -36.582 -29.267 30.880 1.00 73.81 167 TRP A N 1
ATOM 1350 C CA . TRP A 1 167 ? -35.426 -29.066 31.758 1.00 73.81 167 TRP A CA 1
ATOM 1351 C C . TRP A 1 167 ? -35.908 -28.569 33.123 1.00 73.81 167 TRP A C 1
ATOM 1353 O O . TRP A 1 167 ? -36.540 -27.516 33.218 1.00 73.81 167 TRP A O 1
ATOM 1363 N N . GLN A 1 168 ? -35.607 -29.328 34.178 1.00 69.56 168 GLN A N 1
ATOM 1364 C CA . GLN A 1 168 ? -35.945 -28.984 35.559 1.00 69.56 168 GLN A CA 1
ATOM 1365 C C . GLN A 1 168 ? -34.687 -28.576 36.323 1.00 69.56 168 GLN A C 1
ATOM 1367 O O . GLN A 1 168 ? -33.714 -29.330 36.384 1.00 69.56 168 GLN A O 1
ATOM 1372 N N . VAL A 1 169 ? -34.720 -27.395 36.939 1.00 67.44 169 VAL A N 1
ATOM 1373 C CA . VAL A 1 169 ? -33.709 -27.000 37.927 1.00 67.44 169 VAL A CA 1
ATOM 1374 C C . VAL A 1 169 ? -34.130 -27.589 39.269 1.00 67.44 169 VAL A C 1
ATOM 1376 O O . VAL A 1 169 ? -35.096 -27.129 39.872 1.00 67.44 169 VAL A O 1
ATOM 1379 N N . VAL A 1 170 ? -33.436 -28.641 39.708 1.00 66.94 170 VAL A N 1
ATOM 1380 C CA . VAL A 1 170 ? -33.710 -29.322 40.982 1.00 66.94 170 VAL A CA 1
ATOM 1381 C C . VAL A 1 170 ? -33.099 -28.506 42.131 1.00 66.94 170 VAL A C 1
ATOM 1383 O O . VAL A 1 170 ? -31.884 -28.286 42.125 1.00 66.94 170 VAL A O 1
ATOM 1386 N N . PRO A 1 171 ? -33.899 -28.053 43.114 1.00 66.00 171 PRO A N 1
ATOM 1387 C CA . PRO A 1 171 ? -33.391 -27.362 44.292 1.00 66.00 171 PRO A CA 1
ATOM 1388 C C . PRO A 1 171 ? -32.365 -28.195 45.066 1.00 66.00 171 PRO A C 1
ATOM 1390 O O . PRO A 1 171 ? -32.488 -29.416 45.177 1.00 66.00 171 PRO A O 1
ATOM 1393 N N . ARG A 1 172 ? -31.357 -27.526 45.639 1.00 66.00 172 ARG A N 1
ATOM 1394 C CA . ARG A 1 172 ? -30.246 -28.190 46.342 1.00 66.00 172 ARG A CA 1
ATOM 1395 C C . ARG A 1 172 ? -30.692 -29.070 47.511 1.00 66.00 172 ARG A C 1
ATOM 1397 O O . ARG A 1 172 ? -30.103 -30.128 47.690 1.00 66.00 172 ARG A O 1
ATOM 1404 N N . TYR A 1 173 ? -31.744 -28.696 48.240 1.00 68.44 173 TYR A N 1
ATOM 1405 C CA . TY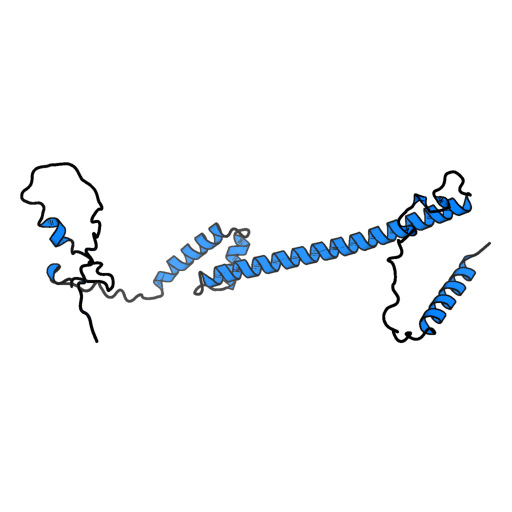R A 1 173 ? -32.229 -29.481 49.382 1.00 68.44 173 TYR A CA 1
ATOM 1406 C C . TYR A 1 173 ? -32.666 -30.905 48.989 1.00 68.44 173 TYR A C 1
ATOM 1408 O O . TYR A 1 173 ? -32.440 -31.847 49.742 1.00 68.44 173 TYR A O 1
ATOM 1416 N N . ILE A 1 174 ? -33.181 -31.094 47.766 1.00 66.19 174 ILE A N 1
ATOM 1417 C CA . ILE A 1 174 ? -33.578 -32.415 47.246 1.00 66.19 174 ILE A CA 1
ATOM 1418 C C . ILE A 1 174 ? -32.354 -33.326 47.046 1.00 66.19 174 ILE A C 1
ATOM 1420 O O . ILE A 1 174 ? -32.460 -34.548 47.131 1.00 66.19 174 ILE A O 1
ATOM 1424 N N . LEU A 1 175 ? -31.176 -32.750 46.788 1.00 65.00 175 LEU A N 1
ATOM 1425 C CA . LEU A 1 175 ? -29.938 -33.513 46.615 1.00 65.00 175 LEU A CA 1
ATOM 1426 C C . LEU A 1 175 ? -29.347 -33.980 47.954 1.00 65.00 175 LEU A C 1
ATOM 1428 O O . LEU A 1 175 ? -28.670 -35.009 47.987 1.00 65.00 175 LEU A O 1
ATOM 1432 N N . ASP A 1 176 ? -29.613 -33.260 49.045 1.00 62.69 176 ASP A N 1
ATOM 1433 C CA . ASP A 1 176 ? -29.029 -33.542 50.359 1.00 62.69 176 ASP A CA 1
ATOM 1434 C C . ASP A 1 176 ? -29.840 -34.566 51.177 1.00 62.69 176 ASP A C 1
ATOM 1436 O O . ASP A 1 176 ? -29.256 -35.335 51.946 1.00 62.69 176 ASP A O 1
ATOM 1440 N N . GLU A 1 177 ? -31.154 -34.685 50.954 1.00 59.28 177 GLU A N 1
ATOM 1441 C CA . GLU A 1 177 ? -32.007 -35.675 51.642 1.00 59.28 177 GLU A CA 1
ATOM 1442 C C . GLU A 1 177 ? -31.712 -37.138 51.251 1.00 59.28 177 GLU A C 1
ATOM 1444 O O . GLU A 1 177 ? -32.083 -38.068 51.965 1.00 59.28 177 GLU A O 1
ATOM 1449 N N . GLY A 1 178 ? -30.972 -37.378 50.163 1.00 54.19 178 GLY A N 1
ATOM 1450 C CA . GLY A 1 178 ? -30.591 -38.726 49.722 1.00 54.19 178 GLY A CA 1
ATOM 1451 C C . GLY A 1 178 ? -29.378 -39.340 50.436 1.00 54.19 178 GLY A C 1
ATOM 1452 O O . GLY A 1 178 ? -28.987 -40.458 50.101 1.00 54.19 178 GLY A O 1
ATOM 1453 N N . ARG A 1 179 ? -28.732 -38.629 51.374 1.00 50.44 179 ARG A N 1
ATOM 1454 C CA . ARG A 1 179 ? -27.409 -39.015 51.909 1.00 50.44 179 ARG A CA 1
ATOM 1455 C C . ARG A 1 179 ? -27.390 -39.703 53.275 1.00 50.44 179 ARG A C 1
ATOM 1457 O O . ARG A 1 179 ? -26.301 -40.082 53.703 1.00 50.44 179 ARG A O 1
ATOM 1464 N N . GLN A 1 180 ? -28.520 -39.871 53.968 1.00 50.47 180 GLN A N 1
ATOM 1465 C CA . GLN A 1 180 ? -28.478 -40.331 55.367 1.00 50.47 180 GLN A CA 1
ATOM 1466 C C . GLN A 1 180 ? -28.447 -41.848 55.603 1.00 50.47 180 GLN A C 1
ATOM 1468 O O . GLN A 1 180 ? -28.023 -42.233 56.683 1.00 50.47 180 GLN A O 1
ATOM 1473 N N . ASP A 1 181 ? -28.712 -42.710 54.614 1.00 54.06 181 ASP A N 1
ATOM 1474 C CA . ASP A 1 181 ? -28.696 -44.171 54.831 1.00 54.06 181 ASP A CA 1
ATOM 1475 C C . ASP A 1 181 ? -28.030 -44.966 53.689 1.00 54.06 181 ASP A C 1
ATOM 1477 O O . ASP A 1 181 ? -28.627 -45.879 53.123 1.00 54.06 181 ASP A O 1
ATOM 1481 N N . ALA A 1 182 ? -26.777 -44.669 53.320 1.00 49.44 182 ALA A N 1
ATOM 1482 C CA . ALA A 1 182 ? -25.981 -45.622 52.531 1.00 49.44 182 ALA A CA 1
ATOM 1483 C C . ALA A 1 182 ? -24.462 -45.390 52.615 1.00 49.44 182 ALA A C 1
ATOM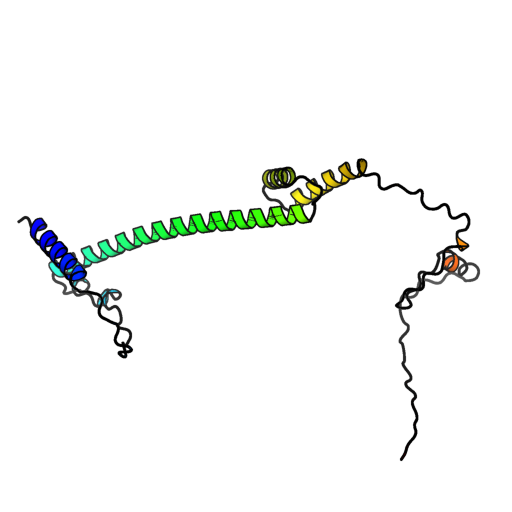 1485 O O . ALA A 1 182 ? -23.929 -44.402 52.122 1.00 49.44 182 ALA A O 1
ATOM 1486 N N . SER A 1 183 ? -23.795 -46.373 53.228 1.00 50.72 183 SER A N 1
ATOM 1487 C CA . SER A 1 183 ? -22.448 -46.919 52.969 1.00 50.72 183 SER A CA 1
ATOM 1488 C C . SER A 1 183 ? -21.585 -46.277 51.853 1.00 50.72 183 SER A C 1
ATOM 1490 O O . SER A 1 183 ? -22.074 -46.048 50.744 1.00 50.72 183 SER A O 1
ATOM 1492 N 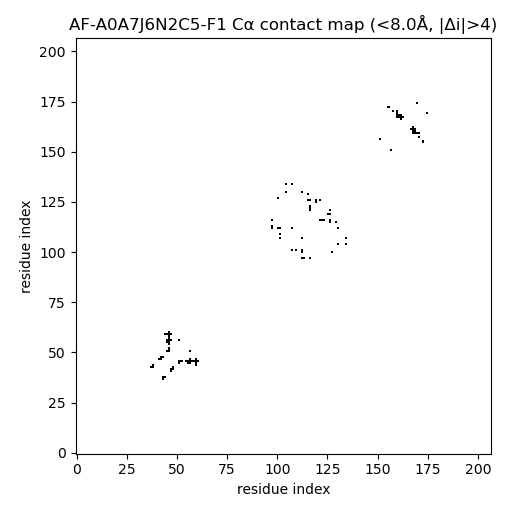N . PRO A 1 184 ? -20.262 -46.093 52.066 1.00 51.22 184 PRO A N 1
ATOM 1493 C CA . PRO A 1 184 ? -19.380 -45.460 51.093 1.00 51.22 184 PRO A CA 1
ATOM 1494 C C . PRO A 1 184 ? -19.114 -46.387 49.899 1.00 51.22 184 PRO A C 1
ATOM 1496 O O . PRO A 1 184 ? -18.437 -47.407 50.021 1.00 51.22 184 PRO A O 1
ATOM 1499 N N . SER A 1 185 ? -19.584 -46.000 48.715 1.00 46.88 185 SER A N 1
ATOM 1500 C CA . SER A 1 185 ? -19.096 -46.543 47.442 1.00 46.88 185 SER A CA 1
ATOM 1501 C C . SER A 1 185 ? -18.777 -45.403 46.459 1.00 46.88 185 SER A C 1
ATOM 1503 O O . SER A 1 185 ? -19.353 -44.319 46.582 1.00 46.88 185 SER A O 1
ATOM 1505 N N . PRO A 1 186 ? -17.791 -45.584 45.557 1.00 51.28 186 PRO A N 1
ATOM 1506 C CA . PRO A 1 186 ? -17.200 -44.501 44.770 1.00 51.28 186 PRO A CA 1
ATOM 1507 C C . PRO A 1 186 ? -18.072 -44.114 43.553 1.00 51.28 186 PRO A C 1
ATOM 1509 O O . PRO A 1 186 ? -19.026 -44.818 43.215 1.00 51.28 186 PRO A O 1
ATOM 1512 N N . PRO A 1 187 ? -17.780 -42.969 42.900 1.00 58.97 187 PRO A N 1
ATOM 1513 C CA . PRO A 1 187 ? -18.749 -42.224 42.108 1.00 58.97 187 PRO A CA 1
ATOM 1514 C C . PRO A 1 187 ? -18.974 -42.906 40.760 1.00 58.97 187 PRO A C 1
ATOM 1516 O O . PRO A 1 187 ? -18.029 -43.141 40.009 1.00 58.97 187 PRO A O 1
ATOM 1519 N N . THR A 1 188 ? -20.229 -43.209 40.432 1.00 45.66 188 THR A N 1
ATOM 1520 C CA . THR A 1 188 ? -20.585 -43.813 39.145 1.00 45.66 188 THR A CA 1
ATOM 1521 C C . THR A 1 188 ? -21.483 -42.893 38.325 1.00 45.66 188 THR A C 1
ATOM 1523 O O . THR A 1 188 ? -22.652 -42.680 38.616 1.00 45.66 188 THR A O 1
ATOM 1526 N N . SER A 1 189 ? -20.832 -42.350 37.293 1.00 42.38 189 SER A N 1
ATOM 1527 C CA . SER A 1 189 ? -21.321 -41.959 35.968 1.00 42.38 189 SER A CA 1
ATOM 1528 C C . SER A 1 189 ? -22.576 -41.090 35.863 1.00 42.38 189 SER A C 1
ATOM 1530 O O . SER A 1 189 ? -23.712 -41.556 35.937 1.00 42.38 189 SER A O 1
ATOM 1532 N N . TYR A 1 190 ? -22.324 -39.838 35.482 1.00 46.81 190 TYR A N 1
ATOM 1533 C CA . TYR A 1 190 ? -23.225 -39.044 34.658 1.00 46.81 190 TYR A CA 1
ATOM 1534 C C . TYR A 1 190 ? -23.636 -39.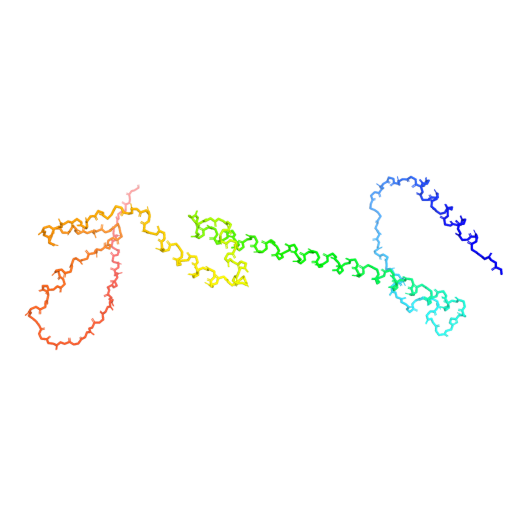811 33.388 1.00 46.81 190 TYR A C 1
ATOM 1536 O O . TYR A 1 190 ? -22.806 -40.464 32.760 1.00 46.81 190 TYR A O 1
ATOM 1544 N N . LEU A 1 191 ? -24.902 -39.617 33.001 1.00 50.88 191 LEU A N 1
ATOM 1545 C CA . LEU A 1 191 ? -25.528 -39.945 31.714 1.00 50.88 191 LEU A CA 1
ATOM 1546 C C . LEU A 1 191 ? -25.751 -41.430 31.399 1.00 50.88 191 LEU A C 1
ATOM 1548 O O . LEU A 1 191 ? -24.832 -42.150 31.026 1.00 50.88 191 LEU A O 1
ATOM 1552 N N . SER A 1 192 ? -27.029 -41.829 31.383 1.00 42.56 192 SER A N 1
ATOM 1553 C CA . SER A 1 192 ? -27.669 -42.488 30.229 1.00 42.56 192 SER A CA 1
ATOM 1554 C C . SER A 1 192 ? -29.124 -42.845 30.544 1.00 42.56 192 SER A C 1
ATOM 1556 O O . SER A 1 192 ? -29.385 -43.780 31.297 1.00 42.56 192 SER A O 1
ATOM 1558 N N . LYS A 1 193 ? -30.088 -42.183 29.894 1.00 45.69 193 LYS A N 1
ATOM 1559 C CA . LYS A 1 193 ? -31.356 -42.843 29.552 1.00 45.69 193 LYS A CA 1
ATOM 1560 C C . LYS A 1 193 ? -31.685 -42.617 28.083 1.00 45.69 193 LYS A C 1
ATOM 1562 O O . LYS A 1 193 ? -32.132 -41.559 27.658 1.00 45.69 193 LYS A O 1
ATOM 1567 N N . VAL A 1 194 ? -31.426 -43.687 27.341 1.00 43.44 194 VAL A N 1
ATOM 1568 C CA . VAL A 1 194 ? -31.899 -43.990 25.995 1.00 43.44 194 VAL A CA 1
ATOM 1569 C C . VAL A 1 194 ? -33.430 -43.960 25.988 1.00 43.44 194 VAL A C 1
ATOM 1571 O O . VAL A 1 194 ? -34.076 -44.676 26.752 1.00 43.44 194 VAL A O 1
ATOM 1574 N N . LYS A 1 195 ? -34.014 -43.144 25.108 1.00 49.16 195 LYS A N 1
ATOM 1575 C CA . LYS A 1 195 ? -35.453 -43.131 24.826 1.00 49.16 195 LYS A CA 1
ATOM 1576 C C . LYS A 1 195 ? -35.746 -44.183 23.755 1.00 49.16 195 LYS A C 1
ATOM 1578 O O . LYS A 1 195 ? -35.633 -43.914 22.563 1.00 49.16 195 LYS A O 1
ATOM 1583 N N . ALA A 1 196 ? -36.104 -45.391 24.184 1.00 42.31 196 ALA A N 1
ATOM 1584 C CA . ALA A 1 196 ? -36.714 -46.388 23.312 1.00 42.31 196 ALA A CA 1
ATOM 1585 C C . ALA A 1 196 ? -38.171 -45.974 23.050 1.00 42.31 196 ALA A C 1
ATOM 1587 O O . ALA A 1 196 ? -39.035 -46.111 23.913 1.00 42.31 196 ALA A O 1
ATOM 1588 N N . GLY A 1 197 ? -38.427 -45.398 21.876 1.00 39.44 197 GLY A N 1
ATOM 1589 C CA . GLY A 1 197 ? -39.773 -45.087 21.407 1.00 39.44 197 GLY A CA 1
ATOM 1590 C C . GLY A 1 197 ? -40.461 -46.343 20.882 1.00 39.44 197 GLY A C 1
ATOM 1591 O O . GLY A 1 197 ? -40.162 -46.801 19.783 1.00 39.44 197 GLY A O 1
ATOM 1592 N N . THR A 1 198 ? -41.399 -46.890 21.650 1.00 45.16 198 THR A N 1
ATOM 1593 C CA . THR A 1 198 ? -42.377 -47.866 21.163 1.00 45.16 198 THR A CA 1
ATOM 1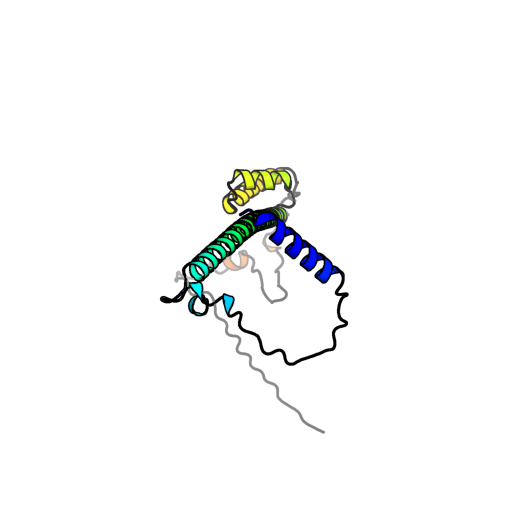594 C C . THR A 1 198 ? -43.536 -47.113 20.508 1.00 45.16 198 THR A C 1
ATOM 1596 O O . THR A 1 198 ? -44.425 -46.586 21.170 1.00 45.16 198 THR A O 1
ATOM 1599 N N . SER A 1 199 ? -43.515 -47.030 19.177 1.00 47.31 199 SER A N 1
ATOM 1600 C CA . SER A 1 199 ? -44.668 -46.592 18.387 1.00 47.31 199 SER A CA 1
ATOM 1601 C C . SER A 1 199 ? -45.566 -47.799 18.128 1.00 47.31 199 SER A C 1
ATOM 1603 O O . SER A 1 199 ? -45.267 -48.632 17.275 1.00 47.31 199 SER A O 1
ATOM 1605 N N . SER A 1 200 ? -46.650 -47.900 18.897 1.00 48.91 200 SER A N 1
ATOM 1606 C CA . SER A 1 200 ? -47.780 -48.780 18.609 1.00 48.91 200 SER A CA 1
ATOM 1607 C C . SER A 1 200 ? -48.906 -47.930 18.025 1.00 48.91 200 SER A C 1
ATOM 1609 O O . SER A 1 200 ? -49.436 -47.061 18.716 1.00 48.91 200 SER A O 1
ATOM 1611 N N . LYS A 1 201 ? -49.249 -48.152 16.752 1.00 58.47 201 LYS A N 1
ATOM 1612 C CA . LYS A 1 201 ? -50.528 -47.743 16.150 1.00 58.47 201 LYS A CA 1
ATOM 1613 C C . LYS A 1 201 ? -50.988 -48.801 15.144 1.00 58.47 201 LYS A C 1
ATOM 1615 O O . LYS A 1 201 ? -50.716 -48.720 13.951 1.00 58.47 201 LYS A O 1
ATOM 1620 N N . GLU A 1 202 ? -51.703 -49.788 15.674 1.00 54.97 202 GLU A N 1
ATOM 1621 C CA . GLU A 1 202 ? -52.923 -50.341 15.065 1.00 54.97 202 GLU A CA 1
ATOM 1622 C C . GLU A 1 202 ? -53.912 -49.168 14.851 1.00 54.97 202 GLU A C 1
ATOM 1624 O O . GLU A 1 202 ? -53.890 -48.212 15.623 1.00 54.97 202 GLU A O 1
ATOM 1629 N N . GLY A 1 203 ? -54.807 -49.067 13.873 1.00 54.16 203 GLY A N 1
ATOM 1630 C CA . GLY A 1 203 ? -55.356 -49.924 12.828 1.00 54.16 203 GLY A CA 1
ATOM 1631 C C . GLY A 1 203 ? -56.662 -49.245 12.345 1.00 54.16 203 GLY A C 1
ATOM 1632 O O . GLY A 1 203 ? -57.073 -48.240 12.926 1.00 54.16 203 GLY A O 1
ATOM 1633 N N . THR A 1 204 ? -57.354 -49.847 11.367 1.00 54.41 204 THR A N 1
ATOM 1634 C CA . THR A 1 204 ? -58.758 -49.564 10.939 1.00 54.41 204 THR A CA 1
ATOM 1635 C C . THR A 1 204 ? -58.899 -48.519 9.811 1.00 54.41 204 THR A C 1
ATOM 1637 O O . THR A 1 204 ? -58.728 -47.333 10.047 1.00 54.41 204 THR A O 1
ATOM 1640 N N . THR A 1 205 ? -59.016 -48.864 8.517 1.00 64.81 205 THR A N 1
ATOM 1641 C CA . THR A 1 205 ? -59.986 -49.706 7.761 1.00 64.81 205 THR A CA 1
ATOM 1642 C C . THR A 1 205 ? -61.297 -48.996 7.384 1.00 64.81 205 THR A C 1
ATOM 1644 O O . THR A 1 205 ? -62.111 -48.736 8.259 1.00 64.81 205 THR A O 1
ATOM 1647 N N . ALA A 1 206 ? -61.475 -48.856 6.056 1.00 60.06 206 ALA A N 1
ATOM 1648 C CA . ALA A 1 206 ? -62.712 -48.834 5.246 1.00 60.06 206 ALA A CA 1
ATOM 1649 C C . ALA A 1 206 ? -63.700 -47.656 5.445 1.00 60.06 206 ALA A C 1
ATOM 1651 O O . ALA A 1 206 ? -63.811 -47.115 6.534 1.00 60.06 206 ALA A O 1
ATOM 1652 N N . GLN A 1 207 ? -64.446 -47.178 4.442 1.00 54.38 207 GLN A N 1
ATOM 1653 C CA . GLN A 1 207 ? -64.818 -47.671 3.105 1.00 54.38 207 GLN A CA 1
ATOM 1654 C C . GLN A 1 207 ? -64.768 -46.536 2.077 1.00 54.38 207 GLN A C 1
ATOM 1656 O O . GLN A 1 207 ? -64.962 -45.370 2.486 1.00 54.38 207 GLN A O 1
#